Protein AF-A0A1C6RJT3-F1 (afdb_monomer)

Mean predicted aligned error: 8.61 Å

Secondary structure (DSSP, 8-state):
-HHHHHHHHHHHHHHHHHHHHHHHHHHHHTT------S--EEEEETTEEEEE-HHHHHHHHHHHHHHHHTT--HHHHHHHHHHHHHHHSS---S--STT-BTTTTB-GGGTS--HHHHHSHHHHHHHHHHHHTTSTTTTTS-HHHHHHHHH--S-TTTTGGGHHHHHHHHHHHTTSSTT-EEE---S--S--HHHHHHHHHHHHHHHT-PEE--TTSPPPTTS-EEES-BTTBTTEEEEE---EEE-TTS-EEE-HHHHHHHHHHHHHHHHTHHHHTEEEEEETTEEEETTT-SEEEPPGGG--SSEEEEEEPPP-

Structure (mmCIF, N/CA/C/O backbone):
data_AF-A0A1C6RJT3-F1
#
_entry.id   AF-A0A1C6RJT3-F1
#
loop_
_atom_site.group_PDB
_atom_site.id
_atom_site.type_symbol
_atom_site.label_atom_id
_atom_site.label_alt_id
_atom_site.label_comp_id
_atom_site.label_asym_id
_atom_site.label_entity_id
_atom_site.label_seq_id
_atom_site.pdbx_PDB_ins_code
_atom_site.Cartn_x
_atom_site.Cartn_y
_atom_site.Cartn_z
_atom_site.occupancy
_atom_site.B_iso_or_equiv
_atom_site.auth_seq_id
_atom_site.auth_comp_id
_atom_site.auth_asym_id
_atom_site.auth_atom_id
_atom_site.pdbx_PDB_model_num
ATOM 1 N N . MET A 1 1 ? -67.792 16.837 -6.645 1.00 51.38 1 MET A N 1
ATOM 2 C CA . MET A 1 1 ? -67.172 15.509 -6.402 1.00 51.38 1 MET A CA 1
ATOM 3 C C . MET A 1 1 ? -66.353 14.979 -7.589 1.00 51.38 1 MET A C 1
ATOM 5 O O . MET A 1 1 ? -65.343 14.339 -7.338 1.00 51.38 1 MET A O 1
ATOM 9 N N . ARG A 1 2 ? -66.691 15.282 -8.857 1.00 51.50 2 ARG A N 1
ATOM 10 C CA . ARG A 1 2 ? -65.963 14.770 -10.044 1.00 51.50 2 ARG A CA 1
ATOM 11 C C . ARG A 1 2 ? -64.538 15.323 -10.250 1.00 51.50 2 ARG A C 1
ATOM 13 O O . ARG A 1 2 ? -63.670 14.586 -10.691 1.00 51.50 2 ARG A O 1
ATOM 20 N N . THR A 1 3 ? -64.252 16.567 -9.863 1.00 50.38 3 THR A N 1
ATOM 21 C CA . THR A 1 3 ? -62.929 17.206 -10.054 1.00 50.38 3 THR A CA 1
ATOM 22 C C . THR A 1 3 ? -61.837 16.666 -9.124 1.00 50.38 3 THR A C 1
ATOM 24 O O . THR A 1 3 ? -60.685 16.568 -9.527 1.00 50.38 3 THR A O 1
ATOM 27 N N . ARG A 1 4 ? -62.183 16.251 -7.896 1.00 46.16 4 ARG A N 1
ATOM 28 C CA . ARG A 1 4 ? -61.215 15.674 -6.940 1.00 46.16 4 ARG A CA 1
ATOM 29 C C . ARG A 1 4 ? -60.765 14.262 -7.334 1.00 46.16 4 ARG A C 1
ATOM 31 O O . ARG A 1 4 ? -59.617 13.913 -7.093 1.00 46.16 4 ARG A O 1
ATOM 38 N N . ALA A 1 5 ? -61.639 13.486 -7.978 1.00 52.06 5 ALA A N 1
ATOM 39 C CA . ALA A 1 5 ? -61.323 12.135 -8.446 1.00 52.06 5 ALA A CA 1
ATOM 40 C C . ALA A 1 5 ? -60.343 12.138 -9.635 1.00 52.06 5 ALA A C 1
ATOM 42 O O . ALA A 1 5 ? -59.434 11.316 -9.679 1.00 52.06 5 ALA A O 1
ATOM 43 N N . VAL A 1 6 ? -60.476 13.102 -10.555 1.00 55.78 6 VAL A N 1
ATOM 44 C CA . VAL A 1 6 ? -59.567 13.250 -11.708 1.00 55.78 6 VAL A CA 1
ATOM 45 C C . VAL A 1 6 ? -58.172 13.704 -11.264 1.00 55.78 6 VAL A C 1
ATOM 47 O O . VAL A 1 6 ? -57.173 13.162 -11.727 1.00 55.78 6 VAL A O 1
ATOM 50 N N . VAL A 1 7 ? -58.092 14.639 -10.309 1.00 57.66 7 VAL A N 1
ATOM 51 C CA . VAL A 1 7 ? -56.809 15.097 -9.746 1.00 57.66 7 VAL A CA 1
ATOM 52 C C . VAL A 1 7 ? -56.123 13.981 -8.950 1.00 57.66 7 VAL A C 1
ATOM 54 O O . VAL A 1 7 ? -54.928 13.762 -9.121 1.00 57.66 7 VAL A O 1
ATOM 57 N N . ALA A 1 8 ? -56.870 13.223 -8.141 1.00 58.84 8 ALA A N 1
ATOM 58 C CA . ALA A 1 8 ? -56.320 12.086 -7.402 1.00 58.84 8 ALA A CA 1
ATOM 59 C C . ALA A 1 8 ? -55.798 10.979 -8.338 1.00 58.84 8 ALA A C 1
ATOM 61 O O . ALA A 1 8 ? -54.706 10.461 -8.118 1.00 58.84 8 ALA A O 1
ATOM 62 N N . GLY A 1 9 ? -56.528 10.667 -9.417 1.00 63.28 9 GLY A N 1
ATOM 63 C CA . GLY A 1 9 ? -56.094 9.692 -10.422 1.00 63.28 9 GLY A CA 1
ATOM 64 C C . GLY A 1 9 ? -54.815 10.110 -11.156 1.00 63.28 9 GLY A C 1
ATOM 65 O O . GLY A 1 9 ? -53.919 9.288 -11.341 1.00 63.28 9 GLY A O 1
ATOM 66 N N . GLY A 1 10 ? -54.687 11.396 -11.506 1.00 66.88 10 GLY A N 1
ATOM 67 C CA . GLY A 1 10 ? -53.479 11.938 -12.135 1.00 66.88 10 GLY A CA 1
ATOM 68 C C . GLY A 1 10 ? -52.248 11.891 -11.222 1.00 66.88 10 GLY A C 1
ATOM 69 O O . GLY A 1 10 ? -51.171 11.498 -11.664 1.00 66.88 10 GLY A O 1
ATOM 70 N N . VAL A 1 11 ? -52.409 12.215 -9.935 1.00 71.81 11 VAL A N 1
ATOM 71 C CA . VAL A 1 11 ? -51.312 12.171 -8.949 1.00 71.81 11 VAL A CA 1
ATOM 72 C C . VAL A 1 11 ? -50.819 10.740 -8.719 1.00 71.81 11 VAL A C 1
ATOM 74 O O . VAL A 1 11 ? -49.612 10.511 -8.667 1.00 71.81 11 VAL A O 1
ATOM 77 N N . VAL A 1 12 ? -51.728 9.763 -8.639 1.00 76.88 12 VAL A N 1
ATOM 78 C CA . VAL A 1 12 ? -51.356 8.347 -8.481 1.00 76.88 12 VAL A CA 1
ATOM 79 C C . VAL A 1 12 ? -50.585 7.839 -9.703 1.00 76.88 12 VAL A C 1
ATOM 81 O O . VAL A 1 12 ? -49.561 7.181 -9.541 1.00 76.88 12 VAL A O 1
ATOM 84 N N . LEU A 1 13 ? -51.010 8.196 -10.918 1.00 80.00 13 LEU A N 1
ATOM 85 C CA . LEU A 1 13 ? -50.308 7.823 -12.152 1.00 80.00 13 LEU A CA 1
ATOM 86 C C . LEU A 1 13 ? -48.889 8.400 -12.222 1.00 80.00 13 LEU A C 1
ATOM 88 O O . LEU A 1 13 ? -47.956 7.683 -12.581 1.00 80.00 13 LEU A O 1
ATOM 92 N N . VAL A 1 14 ? -48.706 9.663 -11.826 1.00 81.00 14 VAL A N 1
ATOM 93 C CA . VAL A 1 14 ? -47.378 10.294 -11.774 1.00 81.00 14 VAL A CA 1
ATOM 94 C C . VAL A 1 14 ? -46.492 9.622 -10.726 1.00 81.00 14 VAL A C 1
ATOM 96 O O . VAL A 1 14 ? -45.336 9.328 -11.014 1.00 81.00 14 VAL A O 1
ATOM 99 N N . LEU A 1 15 ? -47.020 9.317 -9.538 1.00 79.25 15 LEU A N 1
ATOM 100 C CA . LEU A 1 15 ? -46.252 8.635 -8.492 1.00 79.25 15 LEU A CA 1
ATOM 101 C C . LEU A 1 15 ? -45.819 7.229 -8.921 1.00 79.25 15 LEU A C 1
ATOM 103 O O . LEU A 1 15 ? -44.664 6.866 -8.717 1.00 79.25 15 LEU A O 1
ATOM 107 N N . VAL A 1 16 ? -46.700 6.462 -9.566 1.00 84.00 16 VAL A N 1
ATOM 108 C CA . VAL A 1 16 ? -46.362 5.132 -10.098 1.00 84.00 16 VAL A CA 1
ATOM 109 C C . VAL A 1 16 ? -45.312 5.234 -11.204 1.00 84.00 16 VAL A C 1
ATOM 111 O O . VAL A 1 16 ? -44.365 4.449 -11.210 1.00 84.00 16 VAL A O 1
ATOM 114 N N . ALA A 1 17 ? -45.418 6.222 -12.096 1.00 83.06 17 ALA A N 1
ATOM 115 C CA . ALA A 1 17 ? -44.418 6.455 -13.135 1.00 83.06 17 ALA A CA 1
ATOM 116 C C . ALA A 1 17 ? -43.053 6.841 -12.542 1.00 83.06 17 ALA A C 1
ATOM 118 O O . ALA A 1 17 ? -42.035 6.288 -12.946 1.00 83.06 17 ALA A O 1
ATOM 119 N N . VAL A 1 18 ? -43.017 7.727 -11.542 1.00 85.06 18 VAL A N 1
ATOM 120 C CA . VAL A 1 18 ? -41.777 8.131 -10.859 1.00 85.06 18 VAL A CA 1
ATOM 121 C C . VAL A 1 18 ? -41.153 6.953 -10.116 1.00 85.06 18 VAL A C 1
ATOM 123 O O . VAL A 1 18 ? -39.953 6.727 -10.242 1.00 85.06 18 VAL A O 1
ATOM 126 N N . VAL A 1 19 ? -41.944 6.159 -9.390 1.00 86.75 19 VAL A N 1
ATOM 127 C CA . VAL A 1 19 ? -41.452 4.951 -8.712 1.00 86.75 19 VAL A CA 1
ATOM 128 C C . VAL A 1 19 ? -40.937 3.934 -9.731 1.00 86.75 19 VAL A C 1
ATOM 130 O O . VAL A 1 19 ? -39.856 3.389 -9.537 1.00 86.75 19 VAL A O 1
ATOM 133 N N . GLY A 1 20 ? -41.642 3.732 -10.847 1.00 80.31 20 GLY A N 1
ATOM 134 C CA . GLY A 1 20 ? -41.197 2.873 -11.945 1.00 80.31 20 GLY A CA 1
ATOM 135 C C . GLY A 1 20 ? -39.886 3.343 -12.579 1.00 80.31 20 GLY A C 1
ATOM 136 O O . GLY A 1 20 ? -39.001 2.527 -12.816 1.00 80.31 20 GLY A O 1
ATOM 137 N N . ILE A 1 21 ? -39.712 4.653 -12.779 1.00 82.69 21 ILE A N 1
ATOM 138 C CA . ILE A 1 21 ? -38.466 5.248 -13.284 1.00 82.69 21 ILE A CA 1
ATOM 139 C C . ILE A 1 21 ? -37.338 5.094 -12.261 1.00 82.69 21 ILE A C 1
ATOM 141 O O . ILE A 1 21 ? -36.237 4.715 -12.635 1.00 82.69 21 ILE A O 1
ATOM 145 N N . VAL A 1 22 ? -37.586 5.337 -10.971 1.00 75.50 22 VAL A N 1
ATOM 146 C CA . VAL A 1 22 ? -36.568 5.205 -9.914 1.00 75.50 22 VAL A CA 1
ATOM 147 C C . VAL A 1 22 ? -36.143 3.748 -9.731 1.00 75.50 22 VAL A C 1
ATOM 149 O O . VAL A 1 22 ? -34.950 3.470 -9.628 1.00 75.50 22 VAL A O 1
ATOM 152 N N . LEU A 1 23 ? -37.092 2.810 -9.715 1.00 80.06 23 LEU A N 1
ATOM 153 C CA . LEU A 1 23 ? -36.799 1.377 -9.643 1.00 80.06 23 LEU A CA 1
ATOM 154 C C . LEU A 1 23 ? -36.105 0.892 -10.918 1.00 80.06 23 LEU A C 1
ATOM 156 O O . LEU A 1 23 ? -35.127 0.159 -10.825 1.00 80.06 23 LEU A O 1
ATOM 160 N N . GLY A 1 24 ? -36.539 1.371 -12.086 1.00 73.44 24 GLY A N 1
ATOM 161 C CA . GLY A 1 24 ? -35.886 1.116 -13.366 1.00 73.44 24 GLY A CA 1
ATOM 162 C C . GLY A 1 24 ? -34.447 1.628 -13.391 1.00 73.44 24 GLY A C 1
ATOM 163 O O . GLY A 1 24 ? -33.549 0.869 -13.724 1.00 73.44 24 GLY A O 1
ATOM 164 N N . LEU A 1 25 ? -34.196 2.868 -12.962 1.00 69.75 25 LEU A N 1
ATOM 165 C CA . LEU A 1 25 ? -32.856 3.458 -12.882 1.00 69.75 25 LEU A CA 1
ATOM 166 C C . LEU A 1 25 ? -31.960 2.747 -11.863 1.00 69.75 25 LEU A C 1
ATOM 168 O O . LEU A 1 25 ? -30.774 2.597 -12.127 1.00 69.75 25 LEU A O 1
ATOM 172 N N . ARG A 1 26 ? -32.499 2.272 -10.732 1.00 68.88 26 ARG A N 1
ATOM 173 C CA . ARG A 1 26 ? -31.736 1.464 -9.762 1.00 68.88 26 ARG A CA 1
ATOM 174 C C . ARG A 1 26 ? -31.395 0.086 -10.324 1.00 68.88 26 ARG A C 1
ATOM 176 O O . ARG A 1 26 ? -30.239 -0.306 -10.316 1.00 68.88 26 ARG A O 1
ATOM 183 N N . GLN A 1 27 ? -32.371 -0.605 -10.906 1.00 69.12 27 GLN A N 1
ATOM 184 C CA . GLN A 1 27 ? -32.184 -1.951 -11.449 1.00 69.12 27 GLN A CA 1
ATOM 185 C C . GLN A 1 27 ? -31.331 -1.968 -12.725 1.00 69.12 27 GLN A C 1
ATOM 187 O O . GLN A 1 27 ? -30.638 -2.947 -12.999 1.00 69.12 27 GLN A O 1
ATOM 192 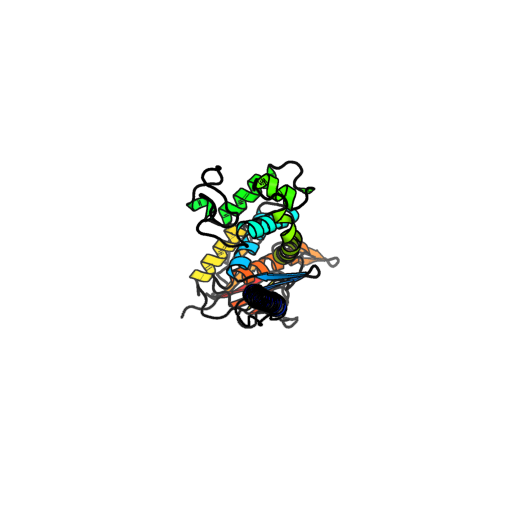N N . VAL A 1 28 ? -31.364 -0.883 -13.501 1.00 63.50 28 VAL A N 1
ATOM 193 C CA . VAL A 1 28 ? -30.493 -0.655 -14.657 1.00 63.50 28 VAL A CA 1
ATOM 194 C C . VAL A 1 28 ? -29.123 -0.139 -14.215 1.00 63.50 28 VAL A C 1
ATOM 196 O O . VAL A 1 28 ? -28.137 -0.576 -14.787 1.00 63.50 28 VAL A O 1
ATOM 199 N N . GLY A 1 29 ? -29.020 0.693 -13.174 1.00 53.84 29 GLY A N 1
ATOM 200 C CA . GLY A 1 29 ? -27.747 1.120 -12.580 1.00 53.84 29 GLY A CA 1
ATOM 201 C C . GLY A 1 29 ? -26.944 -0.041 -11.984 1.00 53.84 29 GLY A C 1
ATOM 202 O O . GLY A 1 29 ? -25.740 -0.121 -12.203 1.00 53.84 29 GLY A O 1
ATOM 203 N N . ASP A 1 30 ? -27.621 -0.999 -11.345 1.00 55.78 30 ASP A N 1
ATOM 204 C CA . ASP A 1 30 ? -26.996 -2.216 -10.807 1.00 55.78 30 ASP A CA 1
ATOM 205 C C . ASP A 1 30 ? -26.563 -3.205 -11.911 1.00 55.78 30 ASP A C 1
ATOM 207 O O . ASP A 1 30 ? -25.677 -4.037 -11.700 1.00 55.78 30 ASP A O 1
ATOM 211 N N . ARG A 1 31 ? -27.175 -3.124 -13.106 1.00 52.41 31 ARG A N 1
ATOM 212 C CA . ARG A 1 31 ? -26.891 -4.001 -14.262 1.00 52.41 31 ARG A CA 1
ATOM 213 C C . ARG A 1 31 ? -25.974 -3.370 -15.314 1.00 52.41 31 ARG A C 1
ATOM 215 O O . ARG A 1 31 ? -25.279 -4.099 -16.017 1.00 52.41 31 ARG A O 1
ATOM 222 N N . LEU A 1 32 ? -25.925 -2.043 -15.413 1.00 43.66 32 LEU A N 1
ATOM 223 C CA . LEU A 1 32 ? -24.962 -1.294 -16.219 1.00 43.66 32 LEU A CA 1
ATOM 224 C C . LEU A 1 32 ? -23.666 -1.136 -15.428 1.00 43.66 32 LEU A C 1
ATOM 226 O O . LEU A 1 32 ? -23.281 -0.046 -15.009 1.00 43.66 32 LEU A O 1
ATOM 230 N N . ARG A 1 33 ? -22.924 -2.236 -15.301 1.00 45.22 33 ARG A N 1
ATOM 231 C CA . ARG A 1 33 ? -21.473 -2.134 -15.152 1.00 45.22 33 ARG A CA 1
ATOM 232 C C . ARG A 1 33 ? -20.930 -1.706 -16.510 1.00 45.22 33 ARG A C 1
ATOM 234 O O . ARG A 1 33 ? -20.534 -2.547 -17.313 1.00 45.22 33 ARG A O 1
ATOM 241 N N . LEU A 1 34 ? -20.980 -0.404 -16.803 1.00 44.00 34 LEU A N 1
ATOM 242 C CA . LEU A 1 34 ? -20.170 0.148 -17.885 1.00 44.00 34 LEU A CA 1
ATOM 243 C C . LEU A 1 34 ? -18.745 -0.346 -17.620 1.00 44.00 34 LEU A C 1
ATOM 245 O O . LEU A 1 34 ? -18.256 -0.127 -16.506 1.00 44.00 34 LEU A O 1
ATOM 249 N N . PRO A 1 35 ? -18.088 -1.050 -18.558 1.00 41.75 35 PRO A N 1
ATOM 250 C CA . PRO A 1 35 ? -16.687 -1.349 -18.376 1.00 41.75 35 PRO A CA 1
ATOM 251 C C . PRO A 1 35 ? -16.012 0.010 -18.253 1.00 41.75 35 PRO A C 1
ATOM 253 O O . PRO A 1 35 ? -15.977 0.790 -19.205 1.00 41.75 35 PRO A O 1
ATOM 256 N N . LEU A 1 36 ? -15.522 0.330 -17.058 1.00 47.66 36 LEU A N 1
ATOM 257 C CA . LEU A 1 36 ? -14.514 1.358 -16.913 1.00 47.66 36 LEU A CA 1
ATOM 258 C C . LEU A 1 36 ? -13.297 0.795 -17.645 1.00 47.66 36 LEU A C 1
ATOM 260 O O . LEU A 1 36 ? -12.409 0.195 -17.051 1.00 47.66 36 LEU A O 1
ATOM 264 N N . THR A 1 37 ? -13.264 0.952 -18.967 1.00 47.91 37 THR A N 1
ATOM 265 C CA . THR A 1 37 ? -12.067 0.841 -19.801 1.00 47.91 37 THR A CA 1
ATOM 266 C C . THR A 1 37 ? -11.142 2.006 -19.444 1.00 47.91 37 THR A C 1
ATOM 268 O O . THR A 1 37 ? -10.842 2.869 -20.264 1.00 47.91 37 THR A O 1
ATOM 271 N N . GLY A 1 38 ? -10.770 2.103 -18.168 1.00 48.66 38 GLY A N 1
ATOM 272 C CA . GLY A 1 38 ? -10.204 3.295 -17.573 1.00 48.66 38 GLY A CA 1
ATOM 273 C C . GLY A 1 38 ? -9.642 3.014 -16.189 1.00 48.66 38 GLY A C 1
ATOM 274 O O . GLY A 1 38 ? -10.380 2.961 -15.216 1.00 48.66 38 GLY A O 1
ATOM 275 N N . ARG A 1 39 ? -8.311 2.925 -16.119 1.00 71.25 39 ARG A N 1
ATOM 276 C CA . ARG A 1 39 ? -7.506 3.308 -14.948 1.00 71.25 39 ARG A CA 1
ATOM 277 C C . ARG A 1 39 ? -7.993 2.732 -13.611 1.00 71.25 39 ARG A C 1
ATOM 279 O O . ARG A 1 39 ? -8.311 3.487 -12.694 1.00 71.25 39 ARG A O 1
ATOM 286 N N . ALA A 1 40 ? -8.014 1.409 -13.502 1.00 84.56 40 ALA A N 1
ATOM 287 C CA . ALA A 1 40 ? -8.380 0.701 -12.281 1.00 84.56 40 ALA A CA 1
ATOM 288 C C . ALA A 1 40 ? -7.269 -0.263 -11.853 1.00 84.56 40 ALA A C 1
ATOM 290 O O . ALA A 1 40 ? -6.544 -0.817 -12.686 1.00 84.56 40 ALA A O 1
ATOM 291 N N . CYS A 1 41 ? -7.157 -0.435 -10.543 1.00 94.94 41 CYS A N 1
ATOM 292 C CA . CYS A 1 41 ? -6.419 -1.499 -9.900 1.00 94.94 41 CYS A CA 1
ATOM 293 C C . CYS A 1 41 ? -7.407 -2.547 -9.396 1.00 94.94 41 CYS A C 1
ATOM 295 O O . CYS A 1 41 ? -8.338 -2.215 -8.665 1.00 94.94 41 CYS A O 1
ATOM 297 N N . THR A 1 42 ? -7.194 -3.802 -9.762 1.00 96.31 42 THR A N 1
ATOM 298 C CA . THR A 1 42 ? -8.011 -4.929 -9.331 1.00 96.31 42 THR A CA 1
ATOM 299 C C . THR A 1 42 ? -7.149 -5.901 -8.542 1.00 96.31 42 THR A C 1
ATOM 301 O O . THR A 1 42 ? -6.048 -6.267 -8.960 1.00 96.31 42 THR A O 1
ATOM 304 N N . VAL A 1 43 ? -7.664 -6.296 -7.383 1.00 97.81 43 VAL A N 1
ATOM 305 C CA . VAL A 1 43 ? -7.127 -7.367 -6.553 1.00 97.81 43 VAL A CA 1
ATOM 306 C C . VAL A 1 43 ? -8.019 -8.574 -6.712 1.00 97.81 43 VAL A C 1
ATOM 308 O O . VAL A 1 43 ? -9.222 -8.468 -6.483 1.00 97.81 43 VAL A O 1
ATOM 311 N N . GLN A 1 44 ? -7.427 -9.696 -7.097 1.00 96.44 44 GLN A N 1
ATOM 312 C CA . GLN A 1 44 ? -8.114 -10.971 -7.221 1.00 96.44 44 GLN A CA 1
ATOM 313 C C . GLN A 1 44 ? -7.409 -12.014 -6.357 1.00 96.44 44 GLN A C 1
ATOM 315 O O . GLN A 1 44 ? -6.238 -12.310 -6.582 1.00 96.44 44 GLN A O 1
ATOM 320 N N . THR A 1 45 ? -8.133 -12.586 -5.402 1.00 96.12 45 THR A N 1
ATOM 321 C CA . THR A 1 45 ? -7.708 -13.759 -4.629 1.00 96.12 45 THR A CA 1
ATOM 322 C C . THR A 1 45 ? -8.772 -14.851 -4.743 1.00 96.12 45 THR A C 1
ATOM 324 O O . THR A 1 45 ? -9.807 -14.649 -5.390 1.00 96.12 45 THR A O 1
ATOM 327 N N . ASP A 1 46 ? -8.532 -16.004 -4.120 1.00 92.00 46 ASP A N 1
ATOM 328 C CA . ASP A 1 46 ? -9.537 -17.069 -4.017 1.00 92.00 46 ASP A CA 1
ATOM 329 C C . ASP A 1 46 ? -10.750 -16.633 -3.171 1.00 92.00 46 ASP A C 1
ATOM 331 O O . ASP A 1 46 ? -11.869 -17.083 -3.409 1.00 92.00 46 ASP A O 1
ATOM 335 N N . ASP A 1 47 ? -10.540 -15.695 -2.241 1.00 90.12 47 ASP A N 1
ATOM 336 C CA . ASP A 1 47 ? -11.566 -15.173 -1.330 1.00 90.12 47 ASP A CA 1
ATOM 337 C C . ASP A 1 47 ? -12.444 -14.077 -1.959 1.00 90.12 47 ASP A C 1
ATOM 339 O O . ASP A 1 47 ? -13.487 -13.725 -1.408 1.00 90.12 47 ASP A O 1
ATOM 343 N N . GLY A 1 48 ? -12.048 -13.507 -3.104 1.00 95.75 48 GLY A N 1
ATOM 344 C CA . GLY A 1 48 ? -12.859 -12.502 -3.786 1.00 95.75 48 GLY A CA 1
ATOM 345 C C . GLY A 1 48 ? -12.098 -11.523 -4.671 1.00 95.75 48 GLY A C 1
ATOM 346 O O . GLY A 1 48 ? -10.931 -11.705 -5.022 1.00 95.75 48 GLY A O 1
ATOM 347 N N . GLN A 1 49 ? -12.809 -10.462 -5.058 1.00 96.56 49 GLN A N 1
ATOM 348 C CA . GLN A 1 49 ? -12.304 -9.413 -5.936 1.00 96.56 49 GLN A CA 1
ATOM 349 C C . GLN A 1 49 ? -12.580 -8.028 -5.355 1.00 96.56 49 GLN A C 1
ATOM 351 O O . GLN A 1 49 ? -13.708 -7.723 -4.974 1.00 96.56 49 GLN A O 1
ATOM 356 N N . VAL A 1 50 ? -11.572 -7.158 -5.381 1.00 97.50 50 VAL A N 1
ATOM 357 C CA . VAL A 1 50 ? -11.693 -5.748 -4.994 1.00 97.50 50 VAL A CA 1
ATOM 358 C C . VAL A 1 50 ? -11.175 -4.872 -6.126 1.00 97.50 50 VAL A C 1
ATOM 360 O O . VAL A 1 50 ? -10.102 -5.122 -6.666 1.00 97.50 50 VAL A O 1
ATOM 363 N N . SER A 1 51 ? -11.923 -3.831 -6.491 1.00 96.38 51 SER A N 1
ATOM 364 C CA . SER A 1 51 ? -11.494 -2.845 -7.490 1.00 96.38 51 SER A CA 1
ATOM 365 C C . SER A 1 51 ? -11.364 -1.461 -6.864 1.00 96.38 51 SER A C 1
ATOM 367 O O . SER A 1 51 ? -12.293 -0.966 -6.232 1.00 96.38 51 SER A O 1
ATOM 369 N N . LEU A 1 52 ? -10.207 -0.840 -7.066 1.00 96.31 52 LEU A N 1
ATOM 370 C CA . LEU A 1 52 ? -9.812 0.462 -6.540 1.00 96.31 52 LEU A CA 1
ATOM 371 C C . LEU A 1 52 ? -9.244 1.329 -7.661 1.00 96.31 52 LEU A C 1
ATOM 373 O O . LEU A 1 52 ? -8.745 0.823 -8.664 1.00 96.31 52 LEU A O 1
ATOM 377 N N . ASN A 1 53 ? -9.253 2.648 -7.494 1.00 94.12 53 ASN A N 1
ATOM 378 C CA . ASN A 1 53 ? -8.393 3.487 -8.327 1.00 94.12 53 ASN A CA 1
ATOM 379 C C . ASN A 1 53 ? -6.923 3.405 -7.853 1.00 94.12 53 ASN A C 1
ATOM 381 O O . ASN A 1 53 ? -6.620 2.859 -6.791 1.00 94.12 53 ASN A O 1
ATOM 385 N N . ALA A 1 54 ? -5.998 3.959 -8.641 1.00 93.38 54 ALA A N 1
ATOM 386 C CA . ALA A 1 54 ? -4.566 3.877 -8.342 1.00 93.38 54 ALA A CA 1
ATOM 387 C C . ALA A 1 54 ? -4.161 4.557 -7.017 1.00 93.38 54 ALA A C 1
ATOM 389 O O . ALA A 1 54 ? -3.249 4.085 -6.346 1.00 93.38 54 ALA A O 1
ATOM 390 N N . GLU A 1 55 ? -4.831 5.643 -6.621 1.00 93.75 55 GLU A N 1
ATOM 391 C CA . GLU A 1 55 ? -4.537 6.347 -5.364 1.00 93.75 55 GLU A CA 1
ATOM 392 C C . GLU A 1 55 ? -4.987 5.523 -4.150 1.00 93.75 55 GLU A C 1
ATOM 394 O O . GLU A 1 55 ? -4.209 5.303 -3.222 1.00 93.75 55 GLU A O 1
ATOM 399 N N . GLN A 1 56 ? -6.211 4.990 -4.196 1.00 97.88 56 GLN A N 1
ATOM 400 C CA . GLN A 1 56 ? -6.749 4.104 -3.162 1.00 97.88 56 GLN A CA 1
ATOM 401 C C . GLN A 1 56 ? -5.898 2.838 -3.010 1.00 97.88 56 GLN A C 1
ATOM 403 O O . GLN A 1 56 ? -5.616 2.419 -1.888 1.00 97.88 56 GLN A O 1
ATOM 408 N N . MET A 1 57 ? -5.450 2.250 -4.127 1.00 98.25 57 MET A N 1
ATOM 409 C CA . MET A 1 57 ? -4.569 1.081 -4.114 1.00 98.25 57 MET A CA 1
ATOM 410 C C . MET A 1 57 ? -3.215 1.391 -3.461 1.00 98.25 57 MET A C 1
ATOM 412 O O . MET A 1 57 ? -2.761 0.637 -2.602 1.00 98.25 57 MET A O 1
ATOM 416 N N . ALA A 1 58 ? -2.597 2.530 -3.795 1.00 97.75 58 ALA A N 1
ATOM 417 C CA . ALA A 1 58 ? -1.361 2.969 -3.148 1.00 97.75 58 ALA A CA 1
ATOM 418 C C . ALA A 1 58 ? -1.546 3.136 -1.628 1.00 97.75 58 ALA A C 1
ATOM 420 O O . ALA A 1 58 ? -0.725 2.658 -0.847 1.00 97.75 58 ALA A O 1
ATOM 421 N N . HIS A 1 59 ? -2.650 3.748 -1.185 1.00 98.69 59 HIS A N 1
ATOM 422 C CA . HIS A 1 59 ? -2.947 3.912 0.242 1.00 98.69 59 HIS A CA 1
ATOM 423 C C . HIS A 1 59 ? -3.182 2.578 0.963 1.00 98.69 59 HIS A C 1
ATOM 425 O O . HIS A 1 59 ? -2.651 2.385 2.059 1.00 98.69 59 HIS A O 1
ATOM 431 N N . ALA A 1 60 ? -3.909 1.641 0.349 1.00 98.81 60 ALA A N 1
ATOM 432 C CA . ALA A 1 60 ? -4.081 0.292 0.888 1.00 98.81 60 ALA A CA 1
ATOM 433 C C . ALA A 1 60 ? -2.732 -0.434 1.037 1.00 98.81 60 ALA A C 1
ATOM 435 O O . ALA A 1 60 ? -2.435 -0.984 2.101 1.00 98.81 60 ALA A O 1
ATOM 436 N N . ALA A 1 61 ? -1.875 -0.365 0.012 1.00 98.81 61 ALA A N 1
ATOM 437 C CA . ALA A 1 61 ? -0.536 -0.948 0.041 1.00 98.81 61 ALA A CA 1
ATOM 438 C C . ALA A 1 61 ? 0.349 -0.331 1.137 1.00 98.81 61 ALA A C 1
ATOM 440 O O . ALA A 1 61 ? 1.050 -1.061 1.838 1.00 98.81 61 ALA A O 1
ATOM 441 N N . THR A 1 62 ? 0.284 0.989 1.348 1.00 98.81 62 THR A N 1
ATOM 442 C CA . THR A 1 62 ? 0.973 1.666 2.460 1.00 98.81 62 THR A CA 1
ATOM 443 C C . THR A 1 62 ? 0.464 1.192 3.829 1.00 98.81 62 THR A C 1
ATOM 445 O O . THR A 1 62 ? 1.280 0.945 4.720 1.00 98.81 62 THR A O 1
ATOM 448 N N . ILE A 1 63 ? -0.854 1.016 4.017 1.00 98.94 63 ILE A N 1
ATOM 449 C CA . ILE A 1 63 ? -1.426 0.493 5.276 1.00 98.94 63 ILE A CA 1
ATOM 450 C C . ILE A 1 63 ? -0.884 -0.908 5.588 1.00 98.94 63 ILE A C 1
ATOM 452 O O . ILE A 1 63 ? -0.458 -1.164 6.722 1.00 98.94 63 ILE A O 1
ATOM 456 N N . ALA A 1 64 ? -0.892 -1.800 4.593 1.00 98.88 64 ALA A N 1
ATOM 457 C CA . ALA A 1 64 ? -0.420 -3.175 4.736 1.00 98.88 64 ALA A CA 1
ATOM 458 C C . ALA A 1 64 ? 1.085 -3.237 5.031 1.00 98.88 64 ALA A C 1
ATOM 460 O O . ALA A 1 64 ? 1.502 -3.883 5.997 1.00 98.88 64 ALA A O 1
ATOM 461 N N . ALA A 1 65 ? 1.884 -2.485 4.272 1.00 98.56 65 ALA A N 1
ATOM 462 C CA . ALA A 1 65 ? 3.330 -2.409 4.440 1.00 98.56 65 ALA A CA 1
ATOM 463 C C . ALA A 1 65 ? 3.734 -1.926 5.840 1.00 98.56 65 ALA A C 1
ATOM 465 O O . ALA A 1 65 ? 4.507 -2.587 6.536 1.00 98.56 65 ALA A O 1
ATOM 466 N N . ILE A 1 66 ? 3.140 -0.821 6.309 1.00 98.75 66 ILE A N 1
ATOM 467 C CA . ILE A 1 66 ? 3.414 -0.286 7.649 1.00 98.75 66 ILE A CA 1
ATOM 468 C C . ILE A 1 66 ? 2.953 -1.260 8.738 1.00 98.75 66 ILE A C 1
ATOM 470 O O . ILE A 1 66 ? 3.620 -1.372 9.769 1.00 98.75 66 ILE A O 1
ATOM 474 N N . GLY A 1 67 ? 1.835 -1.966 8.534 1.00 98.44 67 GLY A N 1
ATOM 475 C CA . GLY A 1 67 ? 1.374 -3.012 9.448 1.00 98.44 67 GLY A CA 1
ATOM 476 C C . GLY A 1 67 ? 2.429 -4.103 9.617 1.00 98.44 67 GLY A C 1
ATOM 477 O O . GLY A 1 67 ? 2.897 -4.341 10.735 1.00 98.44 67 GLY A O 1
ATOM 478 N N . SER A 1 68 ? 2.889 -4.668 8.498 1.00 96.50 68 SER A N 1
ATOM 479 C CA . SER A 1 68 ? 3.947 -5.682 8.469 1.00 96.50 68 SER A CA 1
ATOM 480 C C . SER A 1 68 ? 5.241 -5.175 9.112 1.00 96.50 68 SER A C 1
ATOM 482 O O . SER A 1 68 ? 5.784 -5.816 10.010 1.00 96.50 68 SER A O 1
ATOM 484 N N . ARG A 1 69 ? 5.706 -3.975 8.737 1.00 95.25 69 ARG A N 1
ATOM 485 C CA . ARG A 1 69 ? 6.918 -3.349 9.297 1.00 95.25 69 ARG A CA 1
ATOM 486 C C . ARG A 1 69 ? 6.855 -3.196 10.820 1.00 95.25 69 ARG A C 1
ATOM 488 O O . ARG A 1 69 ? 7.880 -3.216 11.497 1.00 95.25 69 ARG A O 1
ATOM 495 N N . ARG A 1 70 ? 5.659 -3.000 11.381 1.00 95.88 70 ARG A N 1
ATOM 496 C CA . ARG A 1 70 ? 5.441 -2.821 12.827 1.00 95.88 70 ARG A CA 1
ATOM 497 C C . ARG A 1 70 ? 5.198 -4.130 13.582 1.00 95.88 70 ARG A C 1
ATOM 499 O O . ARG A 1 70 ? 4.852 -4.063 14.772 1.00 95.88 70 ARG A O 1
ATOM 506 N N . GLY A 1 71 ? 5.357 -5.273 12.911 1.00 95.56 71 GLY A N 1
ATOM 507 C CA . GLY A 1 71 ? 5.066 -6.595 13.460 1.00 95.56 71 GLY A CA 1
ATOM 508 C C . GLY A 1 71 ? 3.600 -6.738 13.859 1.00 95.56 71 GLY A C 1
ATOM 509 O O . GLY A 1 71 ? 3.299 -7.376 14.864 1.00 95.56 71 GLY A O 1
ATOM 510 N N . MET A 1 72 ? 2.692 -6.051 13.158 1.00 97.81 72 MET A N 1
ATOM 511 C CA . MET A 1 72 ? 1.262 -6.266 13.349 1.00 97.81 72 MET A CA 1
ATOM 512 C C . MET A 1 72 ? 0.882 -7.610 12.722 1.00 97.81 72 MET A C 1
ATOM 514 O O . MET A 1 72 ? 1.328 -7.879 11.606 1.00 97.81 72 MET A O 1
ATOM 518 N N . PRO A 1 73 ? 0.042 -8.432 13.375 1.00 97.88 73 PRO A N 1
ATOM 519 C CA . PRO A 1 73 ? -0.499 -9.611 12.717 1.00 97.88 73 PRO A CA 1
ATOM 520 C C . PRO A 1 73 ? -1.451 -9.183 11.593 1.00 97.88 73 PRO A C 1
ATOM 522 O O . PRO A 1 73 ? -1.980 -8.069 11.597 1.00 97.88 73 PRO A O 1
ATOM 525 N N . GLU A 1 74 ? -1.712 -10.080 10.648 1.00 97.81 74 GLU A N 1
ATOM 526 C CA . GLU A 1 74 ? -2.495 -9.788 9.435 1.00 97.81 74 GLU A CA 1
ATOM 527 C C . GLU A 1 74 ? -3.887 -9.249 9.748 1.00 97.81 74 GLU A C 1
ATOM 529 O O . GLU A 1 74 ? -4.347 -8.299 9.120 1.00 97.81 74 GLU A O 1
ATOM 534 N N . ARG A 1 75 ? -4.514 -9.761 10.812 1.00 98.31 75 ARG A N 1
ATOM 535 C CA . ARG A 1 75 ? -5.797 -9.253 11.303 1.00 98.31 75 ARG A CA 1
ATOM 536 C C . ARG A 1 75 ? -5.776 -7.749 11.583 1.00 98.31 75 ARG A C 1
ATOM 538 O O . ARG A 1 75 ? -6.774 -7.075 11.356 1.00 98.31 75 ARG A O 1
ATOM 545 N N . ALA A 1 76 ? -4.661 -7.192 12.057 1.00 98.75 76 ALA A N 1
ATOM 546 C CA . ALA A 1 76 ? -4.565 -5.747 12.262 1.00 98.75 76 ALA A CA 1
ATOM 547 C C . ALA A 1 76 ? -4.612 -4.983 10.938 1.00 98.75 76 ALA A C 1
ATOM 549 O O . ALA A 1 76 ? -5.186 -3.896 10.900 1.00 98.75 76 ALA A O 1
ATOM 550 N N . VAL A 1 77 ? -4.027 -5.537 9.873 1.00 98.81 77 VAL A N 1
ATOM 551 C CA . VAL A 1 77 ? -4.092 -4.954 8.528 1.00 98.81 77 VAL A CA 1
ATOM 552 C C . VAL A 1 77 ? -5.532 -4.966 8.025 1.00 98.81 77 VAL A C 1
ATOM 554 O O . VAL A 1 77 ? -6.002 -3.930 7.563 1.00 98.81 77 VAL A O 1
ATOM 557 N N . VAL A 1 78 ? -6.265 -6.066 8.230 1.00 98.81 78 VAL A N 1
ATOM 558 C CA . VAL A 1 78 ? -7.704 -6.150 7.922 1.00 98.81 78 VAL A CA 1
ATOM 559 C C . VAL A 1 78 ? -8.485 -5.061 8.661 1.00 98.81 78 VAL A C 1
ATOM 561 O O . VAL A 1 78 ? -9.218 -4.298 8.038 1.00 98.81 78 VAL A O 1
ATOM 564 N N . VAL A 1 79 ? -8.284 -4.925 9.977 1.00 98.88 79 VAL A N 1
ATOM 565 C CA . VAL A 1 79 ? -8.955 -3.895 10.792 1.00 98.88 79 VAL A CA 1
ATOM 566 C C . VAL A 1 79 ? -8.604 -2.482 10.313 1.00 98.88 79 VAL A C 1
ATOM 568 O O . VAL A 1 79 ? -9.485 -1.627 10.217 1.00 98.88 79 VAL A O 1
ATOM 571 N N . ALA A 1 80 ? -7.338 -2.217 9.986 1.00 98.88 80 ALA A N 1
ATOM 572 C CA . ALA A 1 80 ? -6.896 -0.913 9.502 1.00 98.88 80 ALA A CA 1
ATOM 573 C C . ALA A 1 80 ? -7.470 -0.574 8.119 1.00 98.88 80 ALA A C 1
ATOM 575 O O . ALA A 1 80 ? -7.946 0.543 7.922 1.00 98.88 80 ALA A O 1
ATOM 576 N N . LEU A 1 81 ? -7.469 -1.523 7.180 1.00 98.88 81 LEU A N 1
ATOM 577 C CA . LEU A 1 81 ? -8.057 -1.343 5.853 1.00 98.88 81 LEU A CA 1
ATOM 578 C C . LEU A 1 81 ? -9.570 -1.124 5.941 1.00 98.88 81 LEU A C 1
ATOM 580 O O . LEU A 1 81 ? -10.059 -0.163 5.351 1.00 98.88 81 LEU A O 1
ATOM 584 N N . ALA A 1 82 ? -10.287 -1.917 6.743 1.00 98.88 82 ALA A N 1
ATOM 585 C CA . ALA A 1 82 ? -11.731 -1.766 6.934 1.00 98.88 82 ALA A CA 1
ATOM 586 C C . ALA A 1 82 ? -12.074 -0.415 7.573 1.00 98.88 82 ALA A C 1
ATOM 588 O O . ALA A 1 82 ? -13.031 0.252 7.176 1.00 98.88 82 ALA A O 1
ATOM 589 N N . THR A 1 83 ? -11.244 0.030 8.523 1.00 98.75 83 THR A N 1
ATOM 590 C CA . THR A 1 83 ? -11.374 1.364 9.113 1.00 98.75 83 THR A CA 1
ATOM 591 C C . THR A 1 83 ? -11.167 2.444 8.055 1.00 98.75 83 THR A C 1
ATOM 593 O O . THR A 1 83 ? -12.045 3.273 7.856 1.00 98.75 83 THR A O 1
ATOM 596 N N . ALA A 1 84 ? -10.051 2.434 7.326 1.00 98.81 84 ALA A N 1
ATOM 597 C CA . ALA A 1 84 ? -9.772 3.452 6.313 1.00 98.81 84 ALA A CA 1
ATOM 598 C C . ALA A 1 84 ? -10.805 3.459 5.167 1.00 98.81 84 ALA A C 1
ATOM 600 O O . ALA A 1 84 ? -11.150 4.523 4.644 1.00 98.81 84 ALA A O 1
ATOM 601 N N . TYR A 1 85 ? -11.350 2.296 4.805 1.00 98.19 85 TYR A N 1
ATOM 602 C CA . TYR A 1 85 ? -12.484 2.188 3.890 1.00 98.19 85 TYR A CA 1
ATOM 603 C C . TYR A 1 85 ? -13.717 2.907 4.420 1.00 98.19 85 TYR A C 1
ATOM 605 O O . TYR A 1 85 ? -14.304 3.725 3.715 1.00 98.19 85 TYR A O 1
ATOM 613 N N . GLN A 1 86 ? -14.104 2.623 5.660 1.00 97.94 86 GLN A N 1
ATOM 614 C CA . GLN A 1 86 ? -15.301 3.214 6.236 1.00 97.94 86 GLN A CA 1
ATOM 615 C C . GLN A 1 86 ? -15.159 4.721 6.459 1.00 97.94 86 GLN A C 1
ATOM 617 O O . GLN A 1 86 ? -16.120 5.457 6.254 1.00 97.94 86 GLN A O 1
ATOM 622 N N . GLU A 1 87 ? -13.975 5.177 6.861 1.00 97.75 87 GLU A N 1
ATOM 623 C CA . GLU A 1 87 ? -13.728 6.581 7.189 1.00 97.75 87 GLU A CA 1
ATOM 624 C C . GLU A 1 87 ? -13.585 7.458 5.938 1.00 97.75 87 GLU A C 1
ATOM 626 O O . GLU A 1 87 ? -14.073 8.584 5.907 1.00 97.75 87 GLU A O 1
ATOM 631 N N . SER A 1 88 ? -12.926 6.969 4.884 1.00 98.19 88 SER A N 1
ATOM 632 C CA . SER A 1 88 ? -12.582 7.812 3.726 1.00 98.19 88 SER A CA 1
ATOM 633 C C . SER A 1 88 ? -12.740 7.141 2.363 1.00 98.19 88 SER A C 1
ATOM 635 O O . SER A 1 88 ? -12.480 7.769 1.332 1.00 98.19 88 SER A O 1
ATOM 637 N N . GLY A 1 89 ? -13.130 5.867 2.327 1.00 97.75 89 GLY A N 1
ATOM 638 C CA . GLY A 1 89 ? -13.043 5.049 1.122 1.00 97.75 89 GLY A CA 1
ATOM 639 C C . GLY A 1 89 ? -11.598 4.872 0.657 1.00 97.75 89 GLY A C 1
ATOM 640 O O . GLY A 1 89 ? -11.359 4.902 -0.547 1.00 97.75 89 GLY A O 1
ATOM 641 N N . LEU A 1 90 ? -10.637 4.758 1.586 1.00 98.44 90 LEU A N 1
ATOM 642 C CA . LEU A 1 90 ? -9.192 4.703 1.309 1.00 98.44 90 LEU A CA 1
ATOM 643 C C . LEU A 1 90 ? -8.635 5.959 0.612 1.00 98.44 90 LEU A C 1
ATOM 645 O O . LEU A 1 90 ? -7.720 5.859 -0.201 1.00 98.44 90 LEU A O 1
ATOM 649 N N . ARG A 1 91 ? -9.173 7.148 0.899 1.00 97.88 91 ARG A N 1
ATOM 650 C CA . ARG A 1 91 ? -8.726 8.416 0.292 1.00 97.88 91 ARG A CA 1
ATOM 651 C C . ARG A 1 91 ? -8.088 9.323 1.332 1.00 97.88 91 ARG A C 1
ATOM 653 O O . ARG A 1 91 ? -8.584 9.452 2.447 1.00 97.88 91 ARG A O 1
ATOM 660 N N . ASN A 1 92 ? -7.033 10.040 0.957 1.00 97.62 92 ASN A N 1
ATOM 661 C CA . ASN A 1 92 ? -6.440 11.034 1.847 1.00 97.62 92 ASN A CA 1
ATOM 662 C C . ASN A 1 92 ? -7.197 12.373 1.780 1.00 97.62 92 ASN A C 1
ATOM 664 O O . ASN A 1 92 ? -6.772 13.324 1.125 1.00 97.62 92 ASN A O 1
ATOM 668 N N . LEU A 1 93 ? -8.368 12.436 2.417 1.00 97.56 93 LEU A N 1
ATOM 669 C CA . LEU A 1 93 ? -9.256 13.598 2.334 1.00 97.56 93 LEU A CA 1
ATOM 670 C C . LEU A 1 93 ? -8.660 14.835 3.025 1.00 97.56 93 LEU A C 1
ATOM 672 O O . LEU A 1 93 ? -8.126 14.752 4.131 1.00 97.56 93 LEU A O 1
ATOM 676 N N . ALA A 1 94 ? -8.813 16.008 2.404 1.00 95.19 94 ALA A N 1
ATOM 677 C CA . ALA A 1 94 ? -8.333 17.275 2.964 1.00 95.19 94 ALA A CA 1
ATOM 678 C C . ALA A 1 94 ? -9.092 17.713 4.234 1.00 95.19 94 ALA A C 1
ATOM 680 O O . ALA A 1 94 ? -8.542 18.480 5.025 1.00 95.19 94 ALA A O 1
ATOM 681 N N . GLY A 1 95 ? -10.322 17.218 4.416 1.00 93.00 95 GLY A N 1
ATOM 682 C CA . GLY A 1 95 ? -11.207 17.489 5.547 1.00 93.00 95 GLY A CA 1
ATOM 683 C C . GLY A 1 95 ? -12.446 16.579 5.530 1.00 93.00 95 GLY A C 1
ATOM 684 O O . GLY A 1 95 ? -12.666 15.858 4.553 1.00 93.00 95 GLY A O 1
ATOM 685 N N . GLY A 1 96 ? -13.251 16.636 6.591 1.00 93.25 96 GLY A N 1
ATOM 686 C CA . GLY A 1 96 ? -14.492 15.872 6.759 1.00 93.25 96 GLY A CA 1
ATOM 687 C C . GLY A 1 96 ? -15.341 16.415 7.908 1.00 93.25 96 GLY A C 1
ATOM 688 O O . GLY A 1 96 ? -15.431 17.629 8.077 1.00 93.25 96 GLY A O 1
ATOM 689 N N . ASP A 1 97 ? -15.974 15.543 8.701 1.00 91.50 97 ASP A N 1
ATOM 690 C CA . ASP A 1 97 ? -16.754 15.991 9.864 1.00 91.50 97 ASP A CA 1
ATOM 691 C C . ASP A 1 97 ? -15.867 16.745 10.871 1.00 91.50 97 ASP A C 1
ATOM 693 O O . ASP A 1 97 ? -14.824 16.242 11.299 1.00 91.50 97 ASP A O 1
ATOM 697 N N . ARG A 1 98 ? -16.291 17.946 11.279 1.00 93.88 98 ARG A N 1
ATOM 698 C CA . ARG A 1 98 ? -15.544 18.843 12.180 1.00 93.88 98 ARG A CA 1
ATOM 699 C C . ARG A 1 98 ? -14.120 19.120 11.667 1.00 93.88 98 ARG A C 1
ATOM 701 O O . ARG A 1 98 ? -13.953 19.741 10.628 1.00 93.88 98 ARG A O 1
ATOM 708 N N . ASP A 1 99 ? -13.100 18.709 12.416 1.00 95.81 99 ASP A N 1
ATOM 709 C CA . ASP A 1 99 ? -11.675 18.857 12.100 1.00 95.81 99 ASP A CA 1
ATOM 710 C C . ASP A 1 99 ? -11.030 17.529 11.661 1.00 95.81 99 ASP A C 1
ATOM 712 O O . ASP A 1 99 ? -9.820 17.360 11.786 1.00 95.81 99 ASP A O 1
ATOM 716 N N . SER A 1 100 ? -11.828 16.570 11.179 1.00 96.75 100 SER A N 1
ATOM 717 C CA . SER A 1 100 ? -11.329 15.275 10.698 1.00 96.75 100 SER A CA 1
ATOM 718 C C . SER A 1 100 ? -10.545 15.423 9.396 1.00 96.75 100 SER A C 1
ATOM 720 O O . SER A 1 100 ? -10.974 16.142 8.495 1.00 96.75 100 SER A O 1
ATOM 722 N N . ILE A 1 101 ? -9.401 14.742 9.278 1.00 97.88 101 ILE A N 1
ATOM 723 C CA . ILE A 1 101 ? -8.519 14.801 8.101 1.00 97.88 101 ILE A CA 1
ATOM 724 C C . ILE A 1 101 ? -7.996 13.399 7.765 1.00 97.88 101 ILE A C 1
ATOM 726 O O . ILE A 1 101 ? -7.755 12.563 8.640 1.00 97.88 101 ILE A O 1
ATOM 730 N N . GLY A 1 102 ? -7.775 13.170 6.473 1.00 97.44 102 GLY A N 1
ATOM 731 C CA . GLY A 1 102 ? -6.959 12.083 5.960 1.00 97.44 102 GLY A CA 1
ATOM 732 C C . GLY A 1 102 ? -7.614 10.707 5.987 1.00 97.44 102 GLY A C 1
ATOM 733 O O . GLY A 1 102 ? -8.831 10.559 6.110 1.00 97.44 102 GLY A O 1
ATOM 734 N N . LEU A 1 103 ? -6.765 9.691 5.840 1.00 97.50 103 LEU A N 1
ATOM 735 C CA . LEU A 1 103 ? -7.136 8.305 5.533 1.00 97.50 103 LEU A CA 1
ATOM 736 C C . LEU A 1 103 ? -8.090 7.660 6.552 1.00 97.50 103 LEU A C 1
ATOM 738 O O . LEU A 1 103 ? -8.981 6.902 6.179 1.00 97.50 103 LEU A O 1
ATOM 742 N N . PHE A 1 104 ? -7.915 7.992 7.830 1.00 98.25 104 PHE A N 1
ATOM 743 C CA . PHE A 1 104 ? -8.697 7.457 8.951 1.00 98.25 104 PHE A CA 1
ATOM 744 C C . PHE A 1 104 ? -9.655 8.494 9.556 1.00 98.25 104 PHE A C 1
ATOM 746 O O . PHE A 1 104 ? -10.146 8.275 10.659 1.00 98.25 104 PHE A O 1
ATOM 753 N N . GLN A 1 105 ? -9.849 9.646 8.895 1.00 97.69 105 GLN A N 1
ATOM 754 C CA . GLN A 1 105 ? -10.645 10.773 9.412 1.00 97.69 105 GLN A CA 1
ATOM 755 C C . GLN A 1 105 ? -10.323 11.108 10.879 1.00 97.69 105 GLN A C 1
ATOM 757 O O . GLN A 1 105 ? -11.189 11.344 11.718 1.00 97.69 105 GLN A O 1
ATOM 762 N N . GLN A 1 106 ? -9.031 11.117 11.198 1.00 96.88 106 GLN A N 1
ATOM 763 C CA . GLN A 1 106 ? -8.544 11.409 12.540 1.00 96.88 106 GLN A CA 1
ATOM 764 C C . GLN A 1 106 ? -8.709 12.897 12.851 1.00 96.88 106 GLN A C 1
ATOM 766 O O . GLN A 1 106 ? -8.669 13.732 11.952 1.00 96.88 106 GLN A O 1
ATOM 771 N N . ARG A 1 107 ? -8.867 13.242 14.133 1.00 97.19 107 ARG A N 1
ATOM 772 C CA . ARG A 1 107 ? -9.150 14.618 14.573 1.00 97.19 107 ARG A CA 1
ATOM 773 C C . ARG A 1 107 ? -8.020 15.196 15.429 1.00 97.19 107 ARG A C 1
ATOM 775 O O . ARG A 1 107 ? -7.715 14.609 16.476 1.00 97.19 107 ARG A O 1
ATOM 782 N N . PRO A 1 108 ? -7.438 16.357 15.071 1.00 97.19 108 PRO A N 1
ATOM 783 C CA . PRO A 1 108 ? -6.463 17.046 15.911 1.00 97.19 108 PRO A CA 1
ATOM 784 C C . PRO A 1 108 ? -7.000 17.361 17.308 1.00 97.19 108 PRO A C 1
ATOM 786 O O . PRO A 1 108 ? -6.330 17.082 18.301 1.00 97.19 108 PRO A O 1
ATOM 789 N N . SER A 1 109 ? -8.248 17.829 17.403 1.00 96.88 109 SER A N 1
ATOM 790 C CA . SER A 1 109 ? -8.934 18.114 18.673 1.00 96.88 109 SER A CA 1
ATOM 791 C C . SER A 1 109 ? -9.112 16.899 19.591 1.00 96.88 109 SER A C 1
ATOM 793 O O . SER A 1 109 ? -9.377 17.071 20.777 1.00 96.88 109 SER A O 1
ATOM 795 N N . GLN A 1 110 ? -8.949 15.675 19.079 1.00 95.56 110 GLN A N 1
ATOM 796 C CA . GLN A 1 110 ? -8.991 14.437 19.864 1.00 95.56 110 GLN A CA 1
ATOM 797 C C . GLN A 1 110 ? -7.592 13.859 20.151 1.00 95.56 110 GLN A C 1
ATOM 799 O O . GLN A 1 110 ? -7.472 12.743 20.652 1.00 95.56 110 GLN A O 1
ATOM 804 N N . GLY A 1 111 ? -6.519 14.598 19.847 1.00 95.62 111 GLY A N 1
ATOM 805 C CA . GLY A 1 111 ? -5.144 14.205 20.173 1.00 95.62 111 GLY A CA 1
ATOM 806 C C . GLY A 1 111 ? -4.497 13.225 19.186 1.00 95.62 111 GLY A C 1
ATOM 807 O O . GLY A 1 111 ? -3.457 12.625 19.492 1.00 95.62 111 GLY A O 1
ATOM 808 N N . TRP A 1 112 ? -5.074 13.056 17.992 1.00 97.25 112 TRP A N 1
ATOM 809 C CA . TRP A 1 112 ? -4.502 12.175 16.971 1.00 97.25 112 TRP A CA 1
ATOM 810 C C . TRP A 1 112 ? -3.187 12.713 16.384 1.00 97.25 112 TRP A C 1
ATOM 812 O O . TRP A 1 112 ? -2.281 11.922 16.123 1.00 97.25 112 TRP A O 1
ATOM 822 N N . GLY A 1 113 ? -3.027 14.033 16.286 1.00 97.50 113 GLY A N 1
ATOM 823 C CA . GLY A 1 113 ? -1.832 14.720 15.780 1.00 97.50 113 GLY A CA 1
ATOM 824 C C . GLY A 1 113 ? -2.173 16.131 15.294 1.00 97.50 113 GLY A C 1
ATOM 825 O O . GLY A 1 113 ? -3.331 16.535 15.371 1.00 97.50 113 GLY A O 1
ATOM 826 N N . THR A 1 114 ? -1.195 16.887 14.791 1.00 98.06 114 THR A N 1
ATOM 827 C CA . THR A 1 114 ? -1.486 18.161 14.098 1.00 98.06 114 THR A CA 1
ATOM 828 C C . THR A 1 114 ? -2.145 17.897 12.736 1.00 98.06 114 THR A C 1
ATOM 830 O O . THR A 1 114 ? -1.977 16.794 12.207 1.00 98.06 114 THR A O 1
ATOM 833 N N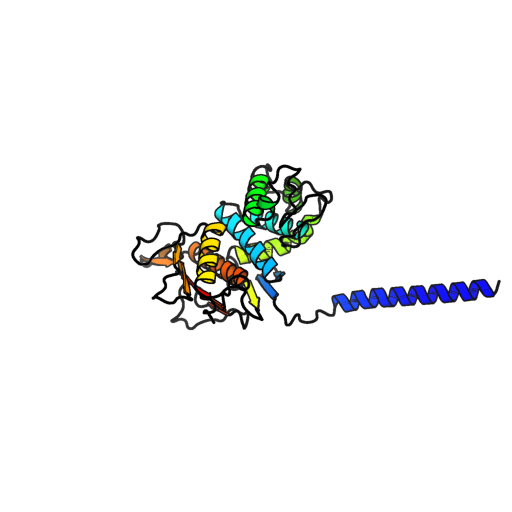 . PRO A 1 115 ? -2.852 18.873 12.130 1.00 97.44 115 PRO A N 1
ATOM 834 C CA . PRO A 1 115 ? -3.424 18.725 10.788 1.00 97.44 115 PRO A CA 1
ATOM 835 C C . PRO A 1 115 ? -2.424 18.230 9.733 1.00 97.44 115 PRO A C 1
ATOM 837 O O . PRO A 1 115 ? -2.764 17.402 8.892 1.00 97.44 115 PRO A O 1
ATOM 840 N N . GLU A 1 116 ? -1.179 18.703 9.789 1.00 97.38 116 GLU A N 1
ATOM 841 C CA . GLU A 1 116 ? -0.095 18.307 8.885 1.00 97.38 116 GLU A CA 1
ATOM 842 C C . GLU A 1 116 ? 0.303 16.851 9.112 1.00 97.38 116 GLU A C 1
ATOM 844 O O . GLU A 1 116 ? 0.478 16.103 8.154 1.00 97.38 116 GLU A O 1
ATOM 849 N N . GLN A 1 117 ? 0.399 16.434 10.378 1.00 98.06 117 GLN A N 1
ATOM 850 C CA . GLN A 1 117 ? 0.749 15.064 10.734 1.00 98.06 117 GLN A CA 1
ATOM 851 C C . GLN A 1 117 ? -0.318 14.074 10.274 1.00 98.06 117 GLN A C 1
ATOM 853 O O . GLN A 1 117 ? 0.009 13.073 9.655 1.00 98.06 117 GLN A O 1
ATOM 858 N N . ILE A 1 118 ? -1.596 14.328 10.541 1.00 97.38 118 ILE A N 1
ATOM 859 C CA . ILE A 1 118 ? -2.654 13.366 10.186 1.00 97.38 118 ILE A CA 1
ATOM 860 C C . ILE A 1 118 ? -3.001 13.366 8.687 1.00 97.38 118 ILE A C 1
ATOM 862 O O . ILE A 1 118 ? -3.614 12.414 8.207 1.00 97.38 118 ILE A O 1
ATOM 866 N N . ARG A 1 119 ? -2.576 14.392 7.934 1.00 97.75 119 ARG A N 1
ATOM 867 C CA . ARG A 1 119 ? -2.609 14.396 6.462 1.00 97.75 119 ARG A CA 1
ATOM 868 C C . ARG A 1 119 ? -1.522 13.504 5.853 1.00 97.75 119 ARG A C 1
ATOM 870 O O . ARG A 1 119 ? -1.675 13.049 4.722 1.00 97.75 119 ARG A O 1
ATOM 877 N N . ASP A 1 120 ? -0.435 13.237 6.572 1.00 98.06 120 ASP A N 1
ATOM 878 C CA . ASP A 1 120 ? 0.534 12.213 6.182 1.00 98.06 120 ASP A CA 1
ATOM 879 C C . ASP A 1 120 ? -0.070 10.823 6.444 1.00 98.06 120 ASP A C 1
ATOM 881 O O . ASP A 1 120 ? -0.256 10.395 7.588 1.00 98.06 120 ASP A O 1
ATOM 885 N N . THR A 1 121 ? -0.354 10.091 5.364 1.00 98.00 121 THR A N 1
ATOM 886 C CA . THR A 1 121 ? -0.955 8.752 5.422 1.00 98.00 121 THR A CA 1
ATOM 887 C C . THR A 1 121 ? -0.112 7.774 6.239 1.00 98.00 121 THR A C 1
ATOM 889 O O . THR A 1 121 ? -0.666 6.934 6.953 1.00 98.00 121 THR A O 1
ATOM 892 N N . ARG A 1 122 ? 1.220 7.897 6.219 1.00 98.38 122 ARG A N 1
ATOM 893 C CA . ARG A 1 122 ? 2.133 7.039 6.982 1.00 98.38 122 ARG A CA 1
ATOM 894 C C . ARG A 1 122 ? 2.082 7.366 8.463 1.00 98.38 122 ARG A C 1
ATOM 896 O O . ARG A 1 122 ? 2.114 6.458 9.296 1.00 98.38 122 ARG A O 1
ATOM 903 N N . TYR A 1 123 ? 2.012 8.647 8.824 1.00 98.69 123 TYR A N 1
ATOM 904 C CA . TYR A 1 123 ? 1.801 9.050 10.216 1.00 98.69 123 TYR A CA 1
ATOM 905 C C . TYR A 1 123 ? 0.445 8.557 10.724 1.00 98.69 123 TYR A C 1
ATOM 907 O O . TYR A 1 123 ? 0.409 7.866 11.744 1.00 98.69 123 TYR A O 1
ATOM 915 N N . ALA A 1 124 ? -0.641 8.844 10.000 1.00 98.69 124 ALA A N 1
ATOM 916 C CA . ALA A 1 124 ? -1.997 8.461 10.392 1.00 98.69 124 ALA A CA 1
ATOM 917 C C . ALA A 1 124 ? -2.121 6.940 10.586 1.00 98.69 124 ALA A C 1
ATOM 919 O O . ALA A 1 124 ? -2.640 6.483 11.607 1.00 98.69 124 ALA A O 1
ATOM 920 N N . THR A 1 125 ? -1.534 6.155 9.673 1.00 98.81 125 THR A N 1
ATOM 921 C CA . THR A 1 125 ? -1.458 4.686 9.759 1.00 98.81 125 THR A CA 1
ATOM 922 C C . THR A 1 125 ? -0.673 4.218 10.987 1.00 98.81 125 THR A C 1
ATOM 924 O O . THR A 1 125 ? -1.150 3.385 11.761 1.00 98.81 125 THR A O 1
ATOM 927 N N . ARG A 1 126 ? 0.530 4.764 11.231 1.00 98.69 126 ARG A N 1
ATOM 928 C CA . ARG A 1 126 ? 1.325 4.415 12.427 1.00 98.69 126 ARG A CA 1
ATOM 929 C C . ARG A 1 126 ? 0.579 4.749 13.715 1.00 98.69 126 ARG A C 1
ATOM 931 O O . ARG A 1 126 ? 0.649 3.976 14.674 1.00 98.69 126 ARG A O 1
ATOM 938 N N . LYS A 1 127 ? -0.117 5.888 13.742 1.00 98.62 127 LYS A N 1
ATOM 939 C CA . LYS A 1 127 ? -0.910 6.340 14.883 1.00 98.62 127 LYS A CA 1
ATOM 940 C C . LYS A 1 127 ? -2.113 5.426 15.122 1.00 98.62 127 LYS A C 1
ATOM 942 O O . LYS A 1 127 ? -2.335 5.045 16.269 1.00 98.62 127 LYS A O 1
ATOM 947 N N . PHE A 1 128 ? -2.808 5.005 14.062 1.00 98.75 128 PHE A N 1
ATOM 948 C CA . PHE A 1 128 ? -3.899 4.031 14.136 1.00 98.75 128 PHE A CA 1
ATOM 949 C C . PHE A 1 128 ? -3.429 2.709 14.752 1.00 98.75 128 PHE A C 1
ATOM 951 O O . PHE A 1 128 ? -3.960 2.289 15.777 1.00 98.75 128 PHE A O 1
ATOM 958 N N . TYR A 1 129 ? -2.361 2.099 14.225 1.00 98.81 129 TYR A N 1
ATOM 959 C CA . TYR A 1 129 ? -1.828 0.855 14.795 1.00 98.81 129 TYR A CA 1
ATOM 960 C C . TYR A 1 129 ? -1.356 1.019 16.245 1.00 98.81 129 TYR A C 1
ATOM 962 O O . TYR A 1 129 ? -1.515 0.109 17.057 1.00 98.81 129 TYR A O 1
ATOM 970 N N . ALA A 1 130 ? -0.783 2.174 16.602 1.00 98.62 130 ALA A N 1
ATOM 971 C CA . ALA A 1 130 ? -0.401 2.463 17.984 1.00 98.62 130 ALA A CA 1
ATOM 972 C C . ALA A 1 130 ? -1.611 2.578 18.927 1.00 98.62 130 ALA A C 1
ATOM 974 O O . ALA A 1 130 ? -1.480 2.263 20.109 1.00 98.62 130 ALA A O 1
ATOM 975 N N . ALA A 1 131 ? -2.767 3.024 18.431 1.00 98.56 131 ALA A N 1
ATOM 976 C CA . ALA A 1 131 ? -4.018 3.030 19.179 1.00 98.56 131 ALA A CA 1
ATOM 977 C C . ALA A 1 131 ? -4.630 1.622 19.264 1.00 98.56 131 ALA A C 1
ATOM 979 O O . ALA A 1 131 ? -4.991 1.199 20.360 1.00 98.56 131 ALA A O 1
ATOM 980 N N . LEU A 1 132 ? -4.652 0.868 18.159 1.00 98.62 132 LEU A N 1
ATOM 981 C CA . LEU A 1 132 ? -5.152 -0.510 18.117 1.00 98.62 132 LEU A CA 1
ATOM 982 C C . LEU A 1 132 ? -4.414 -1.421 19.108 1.00 98.62 132 LEU A C 1
ATOM 984 O O . LEU A 1 132 ? -5.063 -2.091 19.901 1.00 98.62 132 LEU A O 1
ATOM 988 N N . LYS A 1 133 ? -3.073 -1.348 19.179 1.00 98.19 133 LYS A N 1
ATOM 989 C CA . LYS A 1 133 ? -2.269 -2.109 20.163 1.00 98.19 133 LYS A CA 1
ATOM 990 C C . LYS A 1 133 ? -2.653 -1.848 21.629 1.00 98.19 133 LYS A C 1
ATOM 992 O O . LYS A 1 133 ? -2.302 -2.643 22.493 1.00 98.19 133 LYS A O 1
ATOM 997 N N . LYS A 1 134 ? -3.316 -0.729 21.943 1.00 98.06 134 LYS A N 1
ATOM 998 C CA . LYS A 1 134 ? -3.761 -0.400 23.311 1.00 98.06 134 LYS A CA 1
ATOM 999 C C . LYS A 1 134 ? -5.139 -0.978 23.642 1.00 98.06 134 LYS A C 1
ATOM 1001 O O . LYS A 1 134 ? -5.557 -0.918 24.797 1.00 98.06 134 LYS A O 1
ATOM 1006 N N . VAL A 1 135 ? -5.863 -1.504 22.657 1.00 98.25 135 VAL A N 1
ATOM 1007 C CA . VAL A 1 135 ? -7.187 -2.096 22.848 1.00 98.25 135 VAL A CA 1
ATOM 1008 C C . VAL A 1 135 ? -7.016 -3.539 23.311 1.00 98.25 135 VAL A C 1
ATOM 1010 O O . VAL A 1 135 ? -6.626 -4.397 22.538 1.00 98.25 135 VAL A O 1
ATOM 1013 N N . ARG A 1 136 ? -7.305 -3.845 24.577 1.00 97.62 136 ARG A N 1
ATOM 1014 C CA . ARG A 1 136 ? -7.157 -5.216 25.096 1.00 97.62 136 ARG A CA 1
ATOM 1015 C C . ARG A 1 136 ? -8.082 -6.202 24.365 1.00 97.62 136 ARG A C 1
ATOM 1017 O O . ARG A 1 136 ? -9.292 -5.982 24.364 1.00 97.62 136 ARG A O 1
ATOM 1024 N N . GLY A 1 137 ? -7.518 -7.293 23.840 1.00 97.56 137 GLY A N 1
ATOM 1025 C CA . GLY A 1 137 ? -8.250 -8.391 23.195 1.00 97.56 137 GLY A CA 1
ATOM 1026 C C . GLY A 1 137 ? -8.754 -8.076 21.786 1.00 97.56 137 GLY A C 1
ATOM 1027 O O . GLY A 1 137 ? -9.657 -8.752 21.303 1.00 97.56 137 GLY A O 1
ATOM 1028 N N . TRP A 1 138 ? -8.232 -7.028 21.140 1.00 98.06 138 TRP A N 1
ATOM 1029 C CA . TRP A 1 138 ? -8.649 -6.636 19.790 1.00 98.06 138 TRP A CA 1
ATOM 1030 C C . TRP A 1 138 ? -8.409 -7.744 18.754 1.00 98.06 138 TRP A C 1
ATOM 1032 O O . TRP A 1 138 ? -9.113 -7.811 17.750 1.00 98.06 138 TRP A O 1
ATOM 1042 N N . GLU A 1 139 ? -7.442 -8.624 19.014 1.00 97.50 139 GLU A N 1
ATOM 1043 C CA . GLU A 1 139 ? -7.055 -9.745 18.163 1.00 97.50 139 GLU A CA 1
ATOM 1044 C C . GLU A 1 139 ? -8.190 -10.758 17.954 1.00 97.50 139 GLU A C 1
ATOM 1046 O O . GLU A 1 139 ? -8.235 -11.424 16.926 1.00 97.50 139 GLU A O 1
ATOM 1051 N N . GLU A 1 140 ? -9.125 -10.862 18.896 1.00 96.88 140 GLU A N 1
ATOM 1052 C CA . GLU A 1 140 ? -10.234 -11.826 18.853 1.00 96.88 140 GLU A CA 1
ATOM 1053 C C . GLU A 1 140 ? -11.582 -11.152 18.552 1.00 96.88 140 GLU A C 1
ATOM 1055 O O . GLU A 1 140 ? -12.565 -11.811 18.222 1.00 96.88 140 GLU A O 1
ATOM 1060 N N . MET A 1 141 ? -11.638 -9.821 18.630 1.00 97.81 141 MET A N 1
ATOM 1061 C CA . MET A 1 141 ? -12.839 -9.027 18.359 1.00 97.81 141 MET A CA 1
ATOM 1062 C C . MET A 1 141 ? -13.201 -9.042 16.884 1.00 97.81 141 MET A C 1
ATOM 1064 O O . MET A 1 141 ? -12.299 -9.023 16.049 1.00 97.81 141 MET A O 1
ATOM 1068 N N . ARG A 1 142 ? -14.495 -8.959 16.546 1.00 97.94 142 ARG A N 1
ATOM 1069 C CA . ARG A 1 142 ? -14.926 -8.659 15.171 1.00 97.94 142 ARG A CA 1
ATOM 1070 C C . ARG A 1 142 ? -14.218 -7.410 14.642 1.00 97.94 142 ARG A C 1
ATOM 1072 O O . ARG A 1 142 ? -13.821 -6.534 15.415 1.00 97.94 142 ARG A O 1
ATOM 1079 N N . VAL A 1 143 ? -14.102 -7.305 13.319 1.00 98.25 143 VAL A N 1
ATOM 1080 C CA . VAL A 1 143 ? -13.449 -6.156 12.677 1.00 98.25 143 VAL A CA 1
ATOM 1081 C C . VAL A 1 143 ? -14.091 -4.849 13.135 1.00 98.25 143 VAL A C 1
ATOM 1083 O O . VAL A 1 143 ? -13.375 -3.922 13.523 1.00 98.25 143 VAL A O 1
ATOM 1086 N N . THR A 1 144 ? -15.426 -4.801 13.185 1.00 97.88 144 THR A N 1
ATOM 1087 C CA . THR A 1 144 ? -16.140 -3.600 13.621 1.00 97.88 144 THR A CA 1
ATOM 1088 C C . THR A 1 144 ? -15.915 -3.260 15.088 1.00 97.88 144 THR A C 1
ATOM 1090 O O . THR A 1 144 ? -15.722 -2.092 15.411 1.00 97.88 144 THR A O 1
ATOM 1093 N N . ASP A 1 145 ? -15.831 -4.255 15.970 1.00 98.25 145 ASP A N 1
ATOM 1094 C CA . ASP A 1 145 ? -15.622 -4.042 17.404 1.00 98.25 145 ASP A CA 1
ATOM 1095 C C . ASP A 1 145 ? -14.222 -3.481 17.692 1.00 98.25 145 ASP A C 1
ATOM 1097 O O . ASP A 1 145 ? -14.062 -2.548 18.489 1.00 98.25 145 ASP A O 1
ATOM 1101 N N . ALA A 1 146 ? -13.202 -4.018 17.016 1.00 98.44 146 ALA A N 1
ATOM 1102 C CA . ALA A 1 146 ? -11.831 -3.529 17.118 1.00 98.44 146 ALA A CA 1
ATOM 1103 C C . ALA A 1 146 ? -11.709 -2.100 16.560 1.00 98.44 146 ALA A C 1
ATOM 1105 O O . ALA A 1 146 ? -11.202 -1.212 17.253 1.00 98.44 146 ALA A O 1
ATOM 1106 N N . ALA A 1 147 ? -12.226 -1.858 15.349 1.00 97.94 147 ALA A N 1
ATOM 1107 C CA . ALA A 1 147 ? -12.221 -0.542 14.710 1.00 97.94 147 ALA A CA 1
ATOM 1108 C C . ALA A 1 147 ? -12.968 0.501 15.555 1.00 97.94 147 ALA A C 1
ATOM 1110 O O . ALA A 1 147 ? -12.438 1.576 15.844 1.00 97.94 147 ALA A O 1
ATOM 1111 N N . GLN A 1 148 ? -14.157 0.154 16.047 1.00 96.75 148 GLN A N 1
ATOM 1112 C CA . GLN A 1 148 ? -14.985 1.029 16.866 1.00 96.75 148 GLN A CA 1
ATOM 1113 C C . GLN A 1 148 ? -14.325 1.374 18.205 1.00 96.75 148 GLN A C 1
ATOM 1115 O O . GLN A 1 148 ? -14.445 2.509 18.666 1.00 96.75 148 GLN A O 1
ATOM 1120 N N . LYS A 1 149 ? -13.595 0.452 18.846 1.00 97.44 149 LYS A N 1
ATOM 1121 C CA . LYS A 1 149 ? -12.850 0.773 20.079 1.00 97.44 149 LYS A CA 1
ATOM 1122 C C . LYS A 1 149 ? -11.711 1.763 19.843 1.00 97.44 149 LYS A C 1
ATOM 1124 O O . LYS A 1 149 ? -11.391 2.530 20.757 1.00 97.44 149 LYS A O 1
ATOM 1129 N N . VAL A 1 150 ? -11.126 1.761 18.645 1.00 97.19 150 VAL A N 1
ATOM 1130 C CA . VAL A 1 150 ? -10.089 2.716 18.238 1.00 97.19 150 VAL A CA 1
ATOM 1131 C C . VAL A 1 150 ? -10.698 4.070 17.867 1.00 97.19 150 VAL A C 1
ATOM 1133 O O . VAL A 1 150 ? -10.305 5.084 18.441 1.00 97.19 150 VAL A O 1
ATOM 1136 N N . GLN A 1 151 ? -11.666 4.087 16.949 1.00 94.44 151 GLN A N 1
ATOM 1137 C CA . GLN A 1 151 ? -12.216 5.311 16.352 1.00 94.44 151 GLN A CA 1
ATOM 1138 C C . GLN A 1 151 ? -13.319 5.967 17.188 1.00 94.44 151 GLN A C 1
ATOM 1140 O O . GLN A 1 151 ? -13.448 7.188 17.187 1.00 94.44 151 GLN A O 1
ATOM 1145 N N . ARG A 1 152 ? -14.101 5.172 17.930 1.00 91.19 152 ARG A N 1
ATOM 1146 C CA . ARG A 1 152 ? -15.255 5.612 18.734 1.00 91.19 152 ARG A CA 1
ATOM 1147 C C . ARG A 1 152 ? -16.268 6.426 17.916 1.00 91.19 152 ARG A C 1
ATOM 1149 O O . ARG A 1 152 ? -16.644 7.532 18.303 1.00 91.19 152 ARG A O 1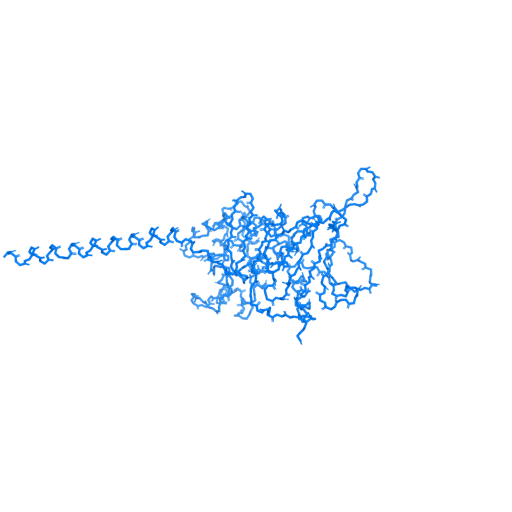
ATOM 1156 N N . SER A 1 153 ? -16.704 5.875 16.784 1.00 88.31 153 SER A N 1
ATOM 1157 C CA . SER A 1 153 ? -17.684 6.516 15.897 1.00 88.31 153 SER A CA 1
ATOM 1158 C C . SER A 1 153 ? -19.116 6.467 16.457 1.00 88.31 153 SER A C 1
ATOM 1160 O O . SER A 1 153 ? -19.401 5.757 17.423 1.00 88.31 153 SER A O 1
ATOM 1162 N N . ALA A 1 154 ? -20.051 7.178 15.822 1.00 86.62 154 ALA A N 1
ATOM 1163 C CA . ALA A 1 154 ? -21.482 7.073 16.131 1.00 86.62 154 ALA A CA 1
ATOM 1164 C C . ALA A 1 154 ? -22.159 5.815 15.538 1.00 86.62 154 ALA A C 1
ATOM 1166 O O . ALA A 1 154 ? -23.317 5.547 15.852 1.00 86.62 154 ALA A O 1
ATOM 1167 N N . PHE A 1 155 ? -21.462 5.047 14.690 1.00 88.81 155 PHE A N 1
ATOM 1168 C CA . PHE A 1 155 ? -22.022 3.928 13.926 1.00 88.81 155 PHE A CA 1
ATOM 1169 C C . PHE A 1 155 ? -21.184 2.655 14.137 1.00 88.81 155 PHE A C 1
ATOM 1171 O O . PHE A 1 155 ? -20.381 2.294 13.276 1.00 88.81 155 PHE A O 1
ATOM 1178 N N . PRO A 1 156 ? -21.355 1.953 15.272 1.00 86.44 156 PRO A N 1
ATOM 1179 C CA . PRO A 1 156 ? -20.453 0.879 15.693 1.00 86.44 156 PRO A CA 1
ATOM 1180 C C . PRO A 1 156 ? -20.390 -0.321 14.742 1.00 86.44 156 PRO A C 1
ATOM 1182 O O . PRO A 1 156 ? -19.375 -1.003 14.730 1.00 86.44 156 PRO A O 1
ATOM 1185 N N . GLU A 1 157 ? -21.424 -0.558 13.930 1.00 93.12 157 GLU A N 1
ATOM 1186 C CA . GLU A 1 157 ? -21.496 -1.678 12.973 1.00 93.12 157 GLU A CA 1
ATOM 1187 C C . GLU A 1 157 ? -21.022 -1.310 11.555 1.00 93.12 157 GLU A C 1
ATOM 1189 O O . GLU A 1 157 ? -20.981 -2.157 10.666 1.00 93.12 157 GLU A O 1
ATOM 1194 N N . ALA A 1 158 ? -20.690 -0.040 11.295 1.00 94.00 158 ALA A N 1
ATOM 1195 C CA . ALA A 1 158 ? -20.463 0.433 9.930 1.00 94.00 158 ALA A CA 1
ATOM 1196 C C . ALA A 1 158 ? -19.181 -0.114 9.281 1.00 94.00 158 ALA A C 1
ATOM 1198 O O . ALA A 1 158 ? -19.050 -0.036 8.059 1.00 94.00 158 ALA A O 1
ATOM 1199 N N . TYR A 1 159 ? -18.249 -0.655 10.069 1.00 95.94 159 TYR A N 1
ATOM 1200 C CA . TYR A 1 159 ? -16.985 -1.191 9.567 1.00 95.94 159 TYR A CA 1
ATOM 1201 C C . TYR A 1 159 ? -17.107 -2.638 9.080 1.00 95.94 159 TYR A C 1
ATOM 1203 O O . TYR A 1 159 ? -16.339 -3.037 8.210 1.00 95.94 159 TYR A O 1
ATOM 1211 N N . GLU A 1 160 ? -18.059 -3.419 9.609 1.00 97.50 160 GLU A N 1
ATOM 1212 C CA . GLU A 1 160 ? -18.149 -4.860 9.323 1.00 97.50 160 GLU A CA 1
ATOM 1213 C C . GLU A 1 160 ? -18.351 -5.143 7.833 1.00 97.50 160 GLU A C 1
ATOM 1215 O O . GLU A 1 160 ? -17.766 -6.075 7.295 1.00 97.50 160 GLU A O 1
ATOM 1220 N N . LYS A 1 161 ? -19.108 -4.287 7.139 1.00 96.94 161 LYS A N 1
ATOM 1221 C CA . LYS A 1 161 ? -19.366 -4.422 5.697 1.00 96.94 161 LYS A CA 1
ATOM 1222 C C . LYS A 1 161 ? -18.111 -4.342 4.817 1.00 96.94 161 LYS A C 1
ATOM 1224 O O . LYS A 1 161 ? -18.235 -4.576 3.629 1.00 96.94 161 LYS A O 1
ATOM 1229 N N . TRP A 1 162 ? -16.968 -3.927 5.371 1.00 98.25 162 TRP A N 1
ATOM 1230 C CA . TRP A 1 162 ? -15.682 -3.843 4.670 1.00 98.25 162 TRP A CA 1
ATOM 1231 C C . TRP A 1 162 ? -14.698 -4.934 5.102 1.00 98.25 162 TRP A C 1
ATOM 1233 O O . TRP A 1 162 ? -13.533 -4.892 4.698 1.00 98.25 162 TRP A O 1
ATOM 1243 N N . ALA A 1 163 ? -15.105 -5.854 5.982 1.00 98.25 163 ALA A N 1
ATOM 1244 C CA . ALA A 1 163 ? -14.224 -6.887 6.514 1.00 98.25 163 ALA A CA 1
ATOM 1245 C C . ALA A 1 163 ? -13.720 -7.819 5.402 1.00 98.25 163 ALA A C 1
ATOM 1247 O O . ALA A 1 163 ? -12.513 -8.046 5.309 1.00 98.25 163 ALA A O 1
ATOM 1248 N N . ASP A 1 164 ? -14.617 -8.273 4.525 1.00 98.19 164 ASP A N 1
ATOM 1249 C CA . ASP A 1 164 ? -14.302 -9.223 3.455 1.00 98.19 164 ASP A CA 1
ATOM 1250 C C . ASP A 1 164 ? -13.387 -8.594 2.395 1.00 98.19 164 ASP A C 1
ATOM 1252 O O . ASP A 1 164 ? -12.330 -9.140 2.074 1.00 98.19 164 ASP A O 1
ATOM 1256 N N . GLU A 1 165 ? -13.699 -7.387 1.911 1.00 98.50 165 GLU A N 1
ATOM 1257 C CA . GLU A 1 165 ? -12.829 -6.675 0.968 1.00 98.50 165 GLU A CA 1
ATOM 1258 C C . GLU A 1 165 ? -11.452 -6.386 1.578 1.00 98.50 165 GLU A C 1
ATOM 1260 O O . GLU A 1 165 ? -10.426 -6.464 0.898 1.00 98.50 165 GLU A O 1
ATOM 1265 N N . SER A 1 166 ? -11.401 -6.078 2.875 1.00 98.75 166 SER A N 1
ATOM 1266 C CA . SER A 1 166 ? -10.141 -5.837 3.584 1.00 98.75 166 SER A CA 1
ATOM 1267 C C . SER A 1 166 ? -9.324 -7.113 3.778 1.00 98.75 166 SER A C 1
ATOM 1269 O O . SER A 1 166 ? -8.092 -7.047 3.755 1.00 98.75 166 SER A O 1
ATOM 1271 N N . GLN A 1 167 ? -9.975 -8.269 3.921 1.00 98.56 167 GLN A N 1
ATOM 1272 C CA . GLN A 1 167 ? -9.321 -9.576 3.920 1.00 98.56 167 GLN A CA 1
ATOM 1273 C C . GLN A 1 167 ? -8.696 -9.868 2.550 1.00 98.56 167 GLN A C 1
ATOM 1275 O O . GLN A 1 167 ? -7.501 -10.155 2.490 1.00 98.56 167 GLN A O 1
ATOM 1280 N N . VAL A 1 168 ? -9.449 -9.695 1.455 1.00 98.69 168 VAL A N 1
AT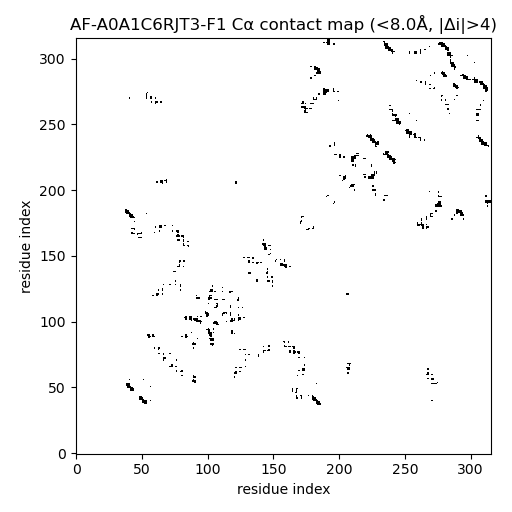OM 1281 C CA . VAL A 1 168 ? -8.954 -9.874 0.073 1.00 98.69 168 VAL A CA 1
ATOM 1282 C C . VAL A 1 168 ? -7.730 -8.992 -0.195 1.00 98.69 168 VAL A C 1
ATOM 1284 O O . VAL A 1 168 ? -6.693 -9.471 -0.662 1.00 98.69 168 VAL A O 1
ATOM 1287 N N . LEU A 1 169 ? -7.813 -7.704 0.157 1.00 98.81 169 LEU A N 1
ATOM 1288 C CA . LEU A 1 169 ? -6.684 -6.779 0.036 1.00 98.81 169 LEU A CA 1
ATOM 1289 C C . LEU A 1 169 ? -5.485 -7.221 0.881 1.00 98.81 169 LEU A C 1
ATOM 1291 O O . LEU A 1 169 ? -4.356 -7.175 0.398 1.00 98.81 169 LEU A O 1
ATOM 1295 N N . THR A 1 170 ? -5.709 -7.653 2.124 1.00 98.75 170 THR A N 1
ATOM 1296 C CA . THR A 1 170 ? -4.636 -8.098 3.025 1.00 98.75 170 THR A CA 1
ATOM 1297 C C . THR A 1 170 ? -3.909 -9.313 2.459 1.00 98.75 170 THR A C 1
ATOM 1299 O O . THR A 1 170 ? -2.681 -9.302 2.411 1.00 98.75 170 THR A O 1
ATOM 1302 N N . GLN A 1 171 ? -4.635 -10.323 1.971 1.00 98.44 171 GLN A N 1
ATOM 1303 C CA . GLN A 1 171 ? -4.037 -11.530 1.391 1.00 98.44 171 GLN A CA 1
ATOM 1304 C C . GLN A 1 171 ? -3.126 -11.203 0.202 1.00 98.44 171 GLN A C 1
ATOM 1306 O O . GLN A 1 171 ? -1.984 -11.664 0.134 1.00 98.44 171 GLN A O 1
ATOM 1311 N N . ALA A 1 172 ? -3.581 -10.338 -0.702 1.00 98.44 172 ALA A N 1
ATOM 1312 C CA . ALA A 1 172 ? -2.775 -9.919 -1.842 1.00 98.44 172 ALA A CA 1
ATOM 1313 C C . ALA A 1 172 ? -1.582 -9.039 -1.430 1.00 98.44 172 ALA A C 1
ATOM 1315 O O . ALA A 1 172 ? -0.439 -9.321 -1.792 1.00 98.44 172 ALA A O 1
ATOM 1316 N N . LEU A 1 173 ? -1.813 -7.984 -0.643 1.00 98.69 173 LEU A N 1
ATOM 1317 C CA . LEU A 1 173 ? -0.779 -7.007 -0.274 1.00 98.69 173 LEU A CA 1
ATOM 1318 C C . LEU A 1 173 ? 0.269 -7.577 0.692 1.00 98.69 173 LEU A C 1
ATOM 1320 O O . LEU A 1 173 ? 1.391 -7.075 0.739 1.00 98.69 173 LEU A O 1
ATOM 1324 N N . LEU A 1 174 ? -0.071 -8.641 1.425 1.00 97.94 174 LEU A N 1
ATOM 1325 C CA . LEU A 1 174 ? 0.866 -9.427 2.226 1.00 97.94 174 LEU A CA 1
ATOM 1326 C C . LEU A 1 174 ? 1.441 -10.640 1.471 1.00 97.94 174 LEU A C 1
ATOM 1328 O O . LEU A 1 174 ? 2.124 -11.457 2.083 1.00 97.94 174 LEU A O 1
ATOM 1332 N N . GLY A 1 175 ? 1.255 -10.719 0.151 1.00 97.00 175 GLY A N 1
ATOM 1333 C CA . GLY A 1 175 ? 1.969 -11.644 -0.735 1.00 97.00 175 GLY A CA 1
ATOM 1334 C C . GLY A 1 175 ? 1.472 -13.090 -0.728 1.00 97.00 175 GLY A C 1
ATOM 1335 O O . GLY A 1 175 ? 2.116 -13.930 -1.347 1.00 97.00 175 GLY A O 1
ATOM 1336 N N . HIS A 1 176 ? 0.357 -13.399 -0.061 1.00 96.81 176 HIS A N 1
ATOM 1337 C CA . HIS A 1 176 ? -0.198 -14.762 -0.016 1.00 96.81 176 HIS A CA 1
ATOM 1338 C C . HIS A 1 176 ? -0.794 -15.203 -1.348 1.00 96.81 176 HIS A C 1
ATOM 1340 O O . HIS A 1 176 ? -0.726 -16.375 -1.701 1.00 96.81 176 HIS A O 1
ATOM 1346 N N . ALA A 1 177 ? -1.341 -14.257 -2.110 1.00 95.75 177 ALA A N 1
ATOM 1347 C CA . ALA A 1 177 ? -1.897 -14.515 -3.430 1.00 95.75 177 ALA A CA 1
ATOM 1348 C C . ALA A 1 177 ? -0.974 -13.944 -4.512 1.00 95.75 177 ALA A C 1
ATOM 1350 O O . ALA A 1 177 ? -0.941 -12.736 -4.735 1.00 95.75 177 ALA A O 1
ATOM 1351 N N . THR A 1 178 ? -0.204 -14.803 -5.184 1.00 95.50 178 THR A N 1
ATOM 1352 C CA . THR A 1 178 ? 0.723 -14.386 -6.254 1.00 95.50 178 THR A CA 1
ATOM 1353 C C . THR A 1 178 ? -0.027 -13.749 -7.424 1.00 95.50 178 THR A C 1
ATOM 1355 O O . THR A 1 178 ? -1.132 -14.176 -7.755 1.00 95.50 178 THR A O 1
ATOM 1358 N N . THR A 1 179 ? 0.557 -12.744 -8.083 1.00 96.94 179 THR A N 1
ATOM 1359 C CA . THR A 1 179 ? -0.054 -12.021 -9.224 1.00 96.94 179 THR A CA 1
ATOM 1360 C C . THR A 1 179 ? -1.417 -11.361 -8.946 1.00 96.94 179 THR A C 1
ATOM 1362 O O . THR A 1 179 ? -2.080 -10.903 -9.876 1.00 96.94 179 THR A O 1
ATOM 1365 N N . ALA A 1 180 ? -1.841 -11.283 -7.681 1.00 97.62 180 ALA A N 1
ATOM 1366 C CA . ALA A 1 180 ? -3.188 -10.864 -7.307 1.00 97.62 180 ALA A CA 1
ATOM 1367 C C . ALA A 1 180 ? -3.450 -9.375 -7.536 1.00 97.62 180 ALA A C 1
ATOM 1369 O O . ALA A 1 180 ? -4.585 -9.000 -7.820 1.00 97.62 180 ALA A O 1
ATOM 1370 N N . VAL A 1 181 ? -2.428 -8.521 -7.407 1.00 98.25 181 VAL A N 1
ATOM 1371 C CA . VAL A 1 181 ? -2.573 -7.072 -7.611 1.00 98.25 181 VAL A CA 1
ATOM 1372 C C . VAL A 1 181 ? -2.243 -6.713 -9.051 1.00 98.25 181 VAL A C 1
ATOM 1374 O O . VAL A 1 181 ? -1.105 -6.852 -9.497 1.00 98.25 181 VAL A O 1
ATOM 1377 N N . THR A 1 182 ? -3.239 -6.202 -9.763 1.00 96.81 182 THR A N 1
ATOM 1378 C CA . THR A 1 182 ? -3.132 -5.740 -11.149 1.00 96.81 182 THR A CA 1
ATOM 1379 C C . THR A 1 182 ? -3.581 -4.291 -11.236 1.00 96.81 182 THR A C 1
ATOM 1381 O O . THR A 1 182 ? -4.572 -3.918 -10.622 1.00 96.81 182 THR A O 1
ATOM 1384 N N . CYS A 1 183 ? -2.875 -3.452 -11.988 1.00 95.56 183 CYS A N 1
ATOM 1385 C CA . CYS A 1 183 ? -3.285 -2.072 -12.250 1.00 95.56 183 CYS A CA 1
ATOM 1386 C C . CYS A 1 183 ? -3.158 -1.774 -13.739 1.00 95.56 183 CYS A C 1
ATOM 1388 O O . CYS A 1 183 ? -2.076 -1.892 -14.295 1.00 95.56 183 CYS A O 1
ATOM 1390 N N . THR A 1 184 ? -4.228 -1.348 -14.405 1.00 93.19 184 THR A N 1
ATOM 1391 C CA . THR A 1 184 ? -4.113 -0.850 -15.785 1.00 93.19 184 THR A CA 1
ATOM 1392 C C . THR A 1 184 ? -3.980 0.660 -15.740 1.00 93.19 184 THR A C 1
ATOM 1394 O O . THR A 1 184 ? -4.899 1.348 -15.299 1.00 93.19 184 THR A O 1
ATOM 1397 N N . LEU A 1 185 ? -2.846 1.201 -16.177 1.00 89.75 185 LEU A N 1
ATOM 1398 C CA . LEU A 1 185 ? -2.545 2.626 -16.088 1.00 89.75 185 LEU A CA 1
ATOM 1399 C C . LEU A 1 185 ? -2.557 3.274 -17.473 1.00 89.75 185 LEU A C 1
ATOM 1401 O O . LEU A 1 185 ? -1.991 2.766 -18.434 1.00 89.75 185 LEU A O 1
ATOM 1405 N N . GLY A 1 186 ? -3.185 4.445 -17.563 1.00 81.75 186 GLY A N 1
ATOM 1406 C CA . GLY A 1 186 ? -3.197 5.259 -18.777 1.00 81.75 186 GLY A CA 1
ATOM 1407 C C . GLY A 1 186 ? -2.818 6.710 -18.502 1.00 81.75 186 GLY A C 1
ATOM 1408 O O . GLY A 1 186 ? -2.928 7.186 -17.367 1.00 81.75 186 GLY A O 1
ATOM 1409 N N . GLY A 1 187 ? -2.480 7.449 -19.560 1.00 82.62 187 GLY A N 1
ATOM 1410 C CA . GLY A 1 187 ? -1.972 8.828 -19.488 1.00 82.62 187 GLY A CA 1
ATOM 1411 C C . GLY A 1 187 ? -0.562 8.920 -18.902 1.00 82.62 187 GLY A C 1
ATOM 1412 O O . GLY A 1 187 ? -0.021 7.917 -18.439 1.00 82.62 187 GLY A O 1
ATOM 1413 N N . ASP A 1 188 ? -0.004 10.127 -18.873 1.00 84.38 188 ASP A N 1
ATOM 1414 C CA . ASP A 1 188 ? 1.378 10.341 -18.442 1.00 84.38 188 ASP A CA 1
ATOM 1415 C C . ASP A 1 188 ? 1.623 9.949 -16.977 1.00 84.38 188 ASP A C 1
ATOM 1417 O O . ASP A 1 188 ? 0.731 10.103 -16.128 1.00 84.38 188 ASP A O 1
ATOM 1421 N N . PRO A 1 189 ? 2.803 9.392 -16.660 1.00 87.12 189 PRO A N 1
ATOM 1422 C CA . PRO A 1 189 ? 3.210 9.150 -15.286 1.00 87.12 189 PRO A CA 1
ATOM 1423 C C . PRO A 1 189 ? 3.421 10.480 -14.551 1.00 87.12 189 PRO A C 1
ATOM 1425 O O . PRO A 1 189 ? 3.799 11.478 -15.160 1.00 87.12 189 PRO A O 1
ATOM 1428 N N . ALA A 1 190 ? 3.188 10.492 -13.237 1.00 90.00 190 ALA A N 1
ATOM 1429 C CA . ALA A 1 190 ? 3.392 11.701 -12.435 1.00 90.00 190 ALA A CA 1
ATOM 1430 C C . ALA A 1 190 ? 4.880 12.006 -12.171 1.00 90.00 190 ALA A C 1
ATOM 1432 O O . ALA A 1 190 ? 5.235 13.160 -11.951 1.00 90.00 190 ALA A O 1
ATOM 1433 N N . MET A 1 191 ? 5.743 10.987 -12.215 1.00 94.81 191 MET A N 1
ATOM 1434 C CA . MET A 1 191 ? 7.197 11.105 -12.078 1.00 94.81 191 MET A CA 1
ATOM 1435 C C . MET A 1 191 ? 7.903 10.243 -13.126 1.00 94.81 191 MET A C 1
ATOM 1437 O O . MET A 1 191 ? 7.302 9.324 -13.688 1.00 94.81 191 MET A O 1
ATOM 1441 N N . ARG A 1 192 ? 9.175 10.551 -13.386 1.00 95.81 192 ARG A N 1
ATOM 1442 C CA . ARG A 1 192 ? 10.051 9.874 -14.351 1.00 95.81 192 ARG A CA 1
ATOM 1443 C C . ARG A 1 192 ? 11.488 9.832 -13.818 1.00 95.81 192 ARG A C 1
ATOM 1445 O O . ARG A 1 192 ? 11.800 10.539 -12.855 1.00 95.81 192 ARG A O 1
ATOM 1452 N N . GLY A 1 193 ? 12.307 8.976 -14.424 1.00 94.81 193 GLY A N 1
ATOM 1453 C CA . GLY A 1 193 ? 13.756 8.921 -14.238 1.00 94.81 193 GLY A CA 1
ATOM 1454 C C . GLY A 1 193 ? 14.198 8.835 -12.777 1.00 94.81 193 GLY A C 1
ATOM 1455 O O . GLY A 1 193 ? 13.558 8.189 -11.942 1.00 94.81 193 GLY A O 1
ATOM 1456 N N . ALA A 1 194 ? 15.284 9.538 -12.457 1.00 93.19 194 ALA A N 1
ATOM 1457 C CA . ALA A 1 194 ? 15.894 9.518 -11.129 1.00 93.19 194 ALA A CA 1
ATOM 1458 C C . ALA A 1 194 ? 14.936 9.987 -10.018 1.00 93.19 194 ALA A C 1
ATOM 1460 O O . ALA A 1 194 ? 14.895 9.395 -8.942 1.00 93.19 194 ALA A O 1
ATOM 1461 N N . ALA A 1 195 ? 14.096 10.996 -10.281 1.00 94.81 195 ALA A N 1
ATOM 1462 C CA . ALA A 1 195 ? 13.142 11.499 -9.289 1.00 94.81 195 ALA A CA 1
ATOM 1463 C C . ALA A 1 195 ? 12.092 10.442 -8.899 1.00 94.81 195 ALA A C 1
ATOM 1465 O O . ALA A 1 195 ? 11.705 10.346 -7.729 1.00 94.81 195 ALA A O 1
ATOM 1466 N N . ALA A 1 196 ? 11.647 9.636 -9.869 1.00 96.75 196 ALA A N 1
ATOM 1467 C CA . ALA A 1 196 ? 10.771 8.495 -9.626 1.00 96.75 196 ALA A CA 1
ATOM 1468 C C . ALA A 1 196 ? 11.461 7.413 -8.782 1.00 96.75 196 ALA A C 1
ATOM 1470 O O . ALA A 1 196 ? 10.878 6.945 -7.800 1.00 96.75 196 ALA A O 1
ATOM 1471 N N . LEU A 1 197 ? 12.700 7.047 -9.130 1.00 96.38 197 LEU A N 1
ATOM 1472 C CA . LEU A 1 197 ? 13.487 6.055 -8.392 1.00 96.38 197 LEU A CA 1
ATOM 1473 C C . LEU A 1 197 ? 13.736 6.482 -6.940 1.00 96.38 197 LEU A C 1
ATOM 1475 O O . LEU A 1 197 ? 13.467 5.711 -6.017 1.00 96.38 197 LEU A O 1
ATOM 1479 N N . ASP A 1 198 ? 14.140 7.732 -6.723 1.00 95.06 198 ASP A N 1
ATOM 1480 C CA . ASP A 1 198 ? 14.346 8.310 -5.395 1.00 95.06 198 ASP A CA 1
ATOM 1481 C C . ASP A 1 198 ? 13.075 8.258 -4.540 1.00 95.06 198 ASP A C 1
ATOM 1483 O O . ASP A 1 198 ? 13.104 7.934 -3.348 1.00 95.06 198 ASP A O 1
ATOM 1487 N N . ALA A 1 199 ? 11.930 8.595 -5.136 1.00 96.62 199 ALA A N 1
ATOM 1488 C CA . ALA A 1 199 ? 10.651 8.571 -4.444 1.00 96.62 199 ALA A CA 1
ATOM 1489 C C . ALA A 1 199 ? 10.204 7.138 -4.101 1.00 96.62 199 ALA A C 1
ATOM 1491 O O . ALA A 1 199 ? 9.732 6.910 -2.982 1.00 96.62 199 ALA A O 1
ATOM 1492 N N . LEU A 1 200 ? 10.423 6.168 -4.996 1.00 97.31 200 LEU A N 1
ATOM 1493 C CA . LEU A 1 200 ? 10.173 4.747 -4.729 1.00 97.31 200 LEU A CA 1
ATOM 1494 C C . LEU A 1 200 ? 11.082 4.202 -3.626 1.00 97.31 200 LEU A C 1
ATOM 1496 O O . LEU A 1 200 ? 10.582 3.575 -2.693 1.00 97.31 200 LEU A O 1
ATOM 1500 N N . GLY A 1 201 ? 12.386 4.485 -3.678 1.00 96.38 201 GLY A N 1
ATOM 1501 C CA . GLY A 1 201 ? 13.347 4.065 -2.655 1.00 96.38 201 GLY A CA 1
ATOM 1502 C C . GLY A 1 201 ? 13.010 4.633 -1.272 1.00 96.38 201 GLY A C 1
ATOM 1503 O O . GLY A 1 201 ? 12.968 3.904 -0.272 1.00 96.38 201 GLY A O 1
ATOM 1504 N N . ARG A 1 202 ? 12.648 5.924 -1.203 1.00 96.25 202 ARG A N 1
ATOM 1505 C CA . ARG A 1 202 ? 12.118 6.525 0.034 1.00 96.25 202 ARG A CA 1
ATOM 1506 C C . ARG A 1 202 ? 10.842 5.826 0.497 1.00 96.25 202 ARG A C 1
ATOM 1508 O O . ARG A 1 202 ? 10.692 5.576 1.692 1.00 96.25 202 ARG A O 1
ATOM 1515 N N . GLY A 1 203 ? 9.937 5.494 -0.422 1.00 97.31 203 GLY A N 1
ATOM 1516 C CA . GLY A 1 203 ? 8.714 4.750 -0.127 1.00 97.31 203 GLY A CA 1
ATOM 1517 C C . GLY A 1 203 ? 8.992 3.378 0.489 1.00 97.31 203 GLY A C 1
ATOM 1518 O O . GLY A 1 203 ? 8.472 3.092 1.563 1.00 97.31 203 GLY A O 1
ATOM 1519 N N . LEU A 1 204 ? 9.886 2.583 -0.105 1.00 96.50 204 LEU A N 1
ATOM 1520 C CA . LEU A 1 204 ? 10.321 1.286 0.432 1.00 96.50 204 LEU A CA 1
ATOM 1521 C C . LEU A 1 204 ? 10.923 1.420 1.840 1.00 96.50 204 LEU A C 1
ATOM 1523 O O . LEU A 1 204 ? 10.585 0.654 2.748 1.00 96.50 204 LEU A O 1
ATOM 1527 N N . THR A 1 205 ? 11.744 2.448 2.059 1.00 95.25 205 THR A N 1
ATOM 1528 C CA . THR A 1 205 ? 12.324 2.741 3.379 1.00 95.25 205 THR A CA 1
ATOM 1529 C C . THR A 1 205 ? 11.252 3.108 4.410 1.00 95.25 205 THR A C 1
ATOM 1531 O O . THR A 1 205 ? 11.302 2.683 5.568 1.00 95.25 205 THR A O 1
ATOM 1534 N N . LEU A 1 206 ? 10.268 3.921 4.027 1.00 96.19 206 LEU A N 1
ATOM 1535 C CA . LEU A 1 206 ? 9.239 4.430 4.935 1.00 96.19 206 LEU A CA 1
ATOM 1536 C C . LEU A 1 206 ? 8.113 3.419 5.200 1.00 96.19 206 LEU A C 1
ATOM 1538 O O . LEU A 1 206 ? 7.609 3.360 6.324 1.00 96.19 206 LEU A O 1
ATOM 1542 N N . ASP A 1 207 ? 7.772 2.587 4.224 1.00 97.56 207 ASP A N 1
ATOM 1543 C CA . ASP A 1 207 ? 6.654 1.648 4.315 1.00 97.56 207 ASP A CA 1
ATOM 1544 C C . ASP A 1 207 ? 7.111 0.287 4.837 1.00 97.56 207 ASP A C 1
ATOM 1546 O O . ASP A 1 207 ? 6.555 -0.208 5.816 1.00 97.56 207 ASP A O 1
ATOM 1550 N N . TRP A 1 208 ? 8.190 -0.263 4.274 1.00 94.31 208 TRP A N 1
ATOM 1551 C CA . TRP A 1 208 ? 8.693 -1.598 4.610 1.00 94.31 208 TRP A CA 1
ATOM 1552 C C . TRP A 1 208 ? 9.913 -1.583 5.535 1.00 94.31 208 TRP A C 1
ATOM 1554 O O . TRP A 1 208 ? 10.162 -2.554 6.244 1.00 94.31 208 TRP A O 1
ATOM 1564 N N . GLY A 1 209 ? 10.660 -0.475 5.594 1.00 91.81 209 GLY A N 1
ATOM 1565 C CA . GLY A 1 209 ? 11.915 -0.422 6.355 1.00 91.81 209 GLY A CA 1
ATOM 1566 C C . GLY A 1 209 ? 13.075 -1.143 5.665 1.00 91.81 209 GLY A C 1
ATOM 1567 O O . GLY A 1 209 ? 14.041 -1.503 6.337 1.00 91.81 209 GLY A O 1
ATOM 1568 N N . VAL A 1 210 ? 12.955 -1.352 4.353 1.00 90.88 210 VAL A N 1
ATOM 1569 C CA . VAL A 1 210 ? 13.995 -1.878 3.460 1.00 90.88 210 VAL A CA 1
ATOM 1570 C C . VAL A 1 210 ? 15.078 -0.809 3.308 1.00 90.88 210 VAL A C 1
ATOM 1572 O O . VAL A 1 210 ? 14.760 0.363 3.109 1.00 90.88 210 VAL A O 1
ATOM 1575 N N . ALA A 1 211 ? 16.344 -1.199 3.444 1.00 88.56 211 ALA A N 1
ATOM 1576 C CA . ALA A 1 211 ? 17.472 -0.272 3.374 1.00 88.56 211 ALA A CA 1
ATOM 1577 C C . ALA A 1 211 ? 17.954 -0.073 1.931 1.00 88.56 211 ALA A C 1
ATOM 1579 O O . ALA A 1 211 ? 17.883 -0.997 1.120 1.00 88.56 211 ALA A O 1
ATOM 1580 N N . ALA A 1 212 ? 18.470 1.120 1.632 1.00 88.88 212 ALA A N 1
ATOM 1581 C CA . ALA A 1 212 ? 19.210 1.354 0.398 1.00 88.88 212 ALA A CA 1
ATOM 1582 C C . ALA A 1 212 ? 20.535 0.578 0.429 1.00 88.88 212 ALA A C 1
ATOM 1584 O O . ALA A 1 212 ? 21.161 0.466 1.483 1.00 88.88 212 ALA A O 1
ATOM 1585 N N . PHE A 1 213 ? 20.947 0.070 -0.724 1.00 82.88 213 PHE A N 1
ATOM 1586 C CA . PHE A 1 213 ? 22.187 -0.661 -0.941 1.00 82.88 213 PHE A CA 1
ATOM 1587 C C . PHE A 1 213 ? 22.909 -0.068 -2.149 1.00 82.88 213 PHE A C 1
ATOM 1589 O O . PHE A 1 213 ? 22.363 -0.071 -3.261 1.00 82.88 213 PHE A O 1
ATOM 1596 N N . ALA A 1 214 ? 24.117 0.445 -1.925 1.00 74.38 214 ALA A N 1
ATOM 1597 C CA . ALA A 1 214 ? 24.990 0.882 -3.001 1.00 74.38 214 ALA A CA 1
ATOM 1598 C C . ALA A 1 214 ? 25.853 -0.289 -3.486 1.00 74.38 214 ALA A C 1
ATOM 1600 O O . ALA A 1 214 ? 26.242 -1.169 -2.717 1.00 74.38 214 ALA A O 1
ATOM 1601 N N . SER A 1 215 ? 26.146 -0.301 -4.783 1.00 67.12 215 SER A N 1
ATOM 1602 C CA . SER A 1 215 ? 27.052 -1.270 -5.393 1.00 67.12 215 SER A CA 1
ATOM 1603 C C . SER A 1 215 ? 28.420 -1.222 -4.698 1.00 67.12 215 SER A C 1
ATOM 1605 O O . SER A 1 215 ? 29.073 -0.181 -4.693 1.00 67.12 215 SER A O 1
ATOM 1607 N N . GLY A 1 216 ? 28.857 -2.346 -4.118 1.00 61.88 216 GLY A N 1
ATOM 1608 C CA . GLY A 1 216 ? 30.143 -2.461 -3.415 1.00 61.88 216 GLY A CA 1
ATOM 1609 C C . GLY A 1 216 ? 30.070 -2.428 -1.884 1.00 61.88 216 GLY A C 1
ATOM 1610 O O . GLY A 1 216 ? 31.092 -2.677 -1.248 1.00 61.88 216 GLY A O 1
ATOM 1611 N N . ASP A 1 217 ? 28.894 -2.186 -1.298 1.00 64.50 217 ASP A N 1
ATOM 1612 C CA . ASP A 1 217 ? 28.673 -2.347 0.144 1.00 64.50 217 ASP A CA 1
ATOM 1613 C C . ASP A 1 217 ? 28.472 -3.829 0.526 1.00 64.50 217 ASP A C 1
ATOM 1615 O O . ASP A 1 217 ? 28.072 -4.658 -0.298 1.00 64.50 217 ASP A O 1
ATOM 1619 N N . ASP A 1 218 ? 28.695 -4.175 1.799 1.00 65.31 218 ASP A N 1
ATOM 1620 C CA . ASP A 1 218 ? 28.293 -5.481 2.336 1.00 65.31 218 ASP A CA 1
ATOM 1621 C C . ASP A 1 218 ? 26.758 -5.589 2.352 1.00 65.31 218 ASP A C 1
ATOM 1623 O O . ASP A 1 218 ? 26.058 -4.730 2.898 1.00 65.31 218 ASP A O 1
ATOM 1627 N N . GLN A 1 219 ? 26.211 -6.655 1.756 1.00 64.81 219 GLN A N 1
ATOM 1628 C CA . GLN A 1 219 ? 24.762 -6.867 1.690 1.00 64.81 219 GLN A CA 1
ATOM 1629 C C . GLN A 1 219 ? 24.168 -6.943 3.110 1.00 64.81 219 GLN A C 1
ATOM 1631 O O . GLN A 1 219 ? 24.617 -7.757 3.923 1.00 64.81 219 GLN A O 1
ATOM 1636 N N . PRO A 1 220 ? 23.141 -6.136 3.438 1.00 62.38 220 PRO A N 1
ATOM 1637 C CA . PRO A 1 220 ? 22.611 -6.087 4.794 1.00 62.38 220 PRO A CA 1
ATOM 1638 C C . PRO A 1 220 ? 21.974 -7.425 5.187 1.00 62.38 220 PRO A C 1
ATOM 1640 O O . PRO A 1 220 ? 21.050 -7.915 4.535 1.00 62.38 220 PRO A O 1
ATOM 1643 N N . ALA A 1 221 ? 22.444 -8.007 6.291 1.00 57.06 221 ALA A N 1
ATOM 1644 C CA . ALA A 1 221 ? 21.923 -9.264 6.816 1.00 57.06 221 ALA A CA 1
ATOM 1645 C C . ALA A 1 221 ? 20.477 -9.117 7.341 1.00 57.06 221 ALA A C 1
ATOM 1647 O O . ALA A 1 221 ? 20.154 -8.184 8.079 1.00 57.06 221 ALA A O 1
ATOM 1648 N N . GLY A 1 222 ? 19.603 -10.067 6.989 1.00 59.03 222 GLY A N 1
ATOM 1649 C CA . GLY A 1 222 ? 18.292 -10.281 7.623 1.00 59.03 222 GLY A CA 1
ATOM 1650 C C . GLY A 1 222 ? 17.173 -9.279 7.301 1.00 59.03 222 GLY A C 1
ATOM 1651 O O . GLY A 1 222 ? 16.046 -9.469 7.754 1.00 59.03 222 GLY A O 1
ATOM 1652 N N . ARG A 1 223 ? 17.426 -8.220 6.522 1.00 66.94 223 ARG A N 1
ATOM 1653 C CA . ARG A 1 223 ? 16.380 -7.343 5.966 1.00 66.94 223 ARG A CA 1
ATOM 1654 C C . ARG A 1 223 ? 16.548 -7.249 4.460 1.00 66.94 223 ARG A C 1
ATOM 1656 O O . ARG A 1 223 ? 17.677 -7.200 3.984 1.00 66.94 223 ARG A O 1
ATOM 1663 N N . GLY A 1 224 ? 15.435 -7.210 3.725 1.00 79.81 224 GLY A N 1
ATOM 1664 C CA . GLY A 1 224 ? 15.472 -6.887 2.299 1.00 79.81 224 GLY A CA 1
ATOM 1665 C C . GLY A 1 224 ? 16.167 -5.544 2.065 1.00 79.81 224 GLY A C 1
ATOM 1666 O O . GLY A 1 224 ? 16.174 -4.670 2.941 1.00 79.81 224 GLY A O 1
ATOM 1667 N N . TYR A 1 225 ? 16.727 -5.376 0.876 1.00 89.06 225 TYR A N 1
ATOM 1668 C CA . TYR A 1 225 ? 17.390 -4.144 0.453 1.00 89.06 225 TYR A CA 1
ATOM 16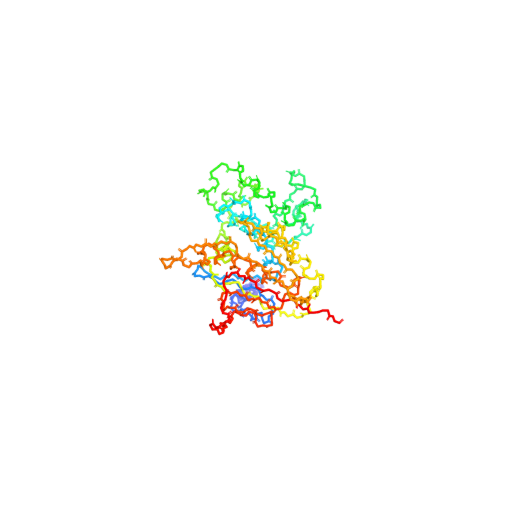69 C C . TYR A 1 225 ? 16.813 -3.653 -0.869 1.00 89.06 225 TYR A C 1
ATOM 1671 O O . TYR A 1 225 ? 16.126 -4.400 -1.561 1.00 89.06 225 TYR A O 1
ATOM 1679 N N . PHE A 1 226 ? 17.103 -2.412 -1.242 1.00 93.31 226 PHE A N 1
ATOM 1680 C CA . PHE A 1 226 ? 16.864 -1.934 -2.596 1.00 93.31 226 PHE A CA 1
ATOM 1681 C C . PHE A 1 226 ? 18.083 -1.206 -3.154 1.00 93.31 226 PHE A C 1
ATOM 1683 O O . PHE A 1 226 ? 18.864 -0.637 -2.401 1.00 93.31 226 PHE A O 1
ATOM 1690 N N . SER A 1 227 ? 18.227 -1.201 -4.472 1.00 92.12 227 SER A N 1
ATOM 1691 C CA . SER A 1 227 ? 19.255 -0.449 -5.182 1.00 92.12 227 SER A CA 1
ATOM 1692 C C . SER A 1 227 ? 18.656 0.228 -6.409 1.00 92.12 227 SER A C 1
ATOM 1694 O O . SER A 1 227 ? 17.828 -0.363 -7.104 1.00 92.12 227 SER A O 1
ATOM 1696 N N . THR A 1 228 ? 19.061 1.472 -6.643 1.00 90.31 228 THR A N 1
ATOM 1697 C CA . THR A 1 228 ? 18.749 2.268 -7.843 1.00 90.31 228 THR A CA 1
ATOM 1698 C C . THR A 1 228 ? 19.947 2.378 -8.785 1.00 90.31 228 THR A C 1
ATOM 1700 O O . THR A 1 228 ? 19.832 2.979 -9.843 1.00 90.31 228 THR A O 1
ATOM 1703 N N . ASP A 1 229 ? 21.099 1.834 -8.387 1.00 84.44 229 ASP A N 1
ATOM 1704 C CA . ASP A 1 229 ? 22.302 1.729 -9.210 1.00 84.44 229 ASP A CA 1
ATOM 1705 C C . ASP A 1 229 ? 22.372 0.305 -9.765 1.00 84.44 229 ASP A C 1
ATOM 1707 O O . ASP A 1 229 ? 23.066 -0.568 -9.245 1.00 84.44 229 ASP A O 1
ATOM 1711 N N . VAL A 1 230 ? 21.528 0.029 -10.759 1.00 84.88 230 VAL A N 1
ATOM 1712 C CA . VAL A 1 230 ? 21.416 -1.303 -11.356 1.00 84.88 230 VAL A CA 1
ATOM 1713 C C . VAL A 1 230 ? 22.083 -1.270 -12.722 1.00 84.88 230 VAL A C 1
ATOM 1715 O O . VAL A 1 230 ? 21.486 -0.812 -13.690 1.00 84.88 230 VAL A O 1
ATOM 1718 N N . ASP A 1 231 ? 23.341 -1.712 -12.778 1.00 84.69 231 ASP A N 1
ATOM 1719 C CA . ASP A 1 231 ? 24.167 -1.758 -13.995 1.00 84.69 231 ASP A CA 1
ATOM 1720 C C . ASP A 1 231 ? 24.244 -0.410 -14.747 1.00 84.69 231 ASP A C 1
ATOM 1722 O O . ASP A 1 231 ? 24.380 -0.360 -15.970 1.00 84.69 231 ASP A O 1
ATOM 1726 N N . GLY A 1 232 ? 24.145 0.703 -14.011 1.00 83.31 232 GLY A N 1
ATOM 1727 C CA . GLY A 1 232 ? 24.124 2.055 -14.568 1.00 83.31 232 GLY A CA 1
ATOM 1728 C C . GLY A 1 232 ? 22.821 2.451 -15.276 1.00 83.31 232 GLY A C 1
ATOM 1729 O O . GLY A 1 232 ? 22.781 3.522 -15.880 1.00 83.31 232 GLY A O 1
ATOM 1730 N N . ASP A 1 233 ? 21.761 1.636 -15.217 1.00 88.38 233 ASP A N 1
ATOM 1731 C CA . ASP A 1 233 ? 20.451 1.973 -15.780 1.00 88.38 233 ASP A CA 1
ATOM 1732 C C . ASP A 1 233 ? 19.712 2.980 -14.872 1.00 88.38 233 ASP A C 1
ATOM 1734 O O . ASP A 1 233 ? 19.289 2.627 -13.766 1.00 88.38 233 ASP A O 1
ATOM 1738 N N . PRO A 1 234 ? 19.480 4.229 -15.329 1.00 89.31 234 PRO A N 1
ATOM 1739 C CA . PRO A 1 234 ? 18.849 5.275 -14.525 1.00 89.31 234 PRO A CA 1
ATOM 1740 C C . PRO A 1 234 ? 17.326 5.107 -14.391 1.00 89.31 234 PRO A C 1
ATOM 1742 O O . PRO A 1 234 ? 16.639 6.009 -13.906 1.00 89.31 234 PRO A O 1
ATOM 1745 N N . THR A 1 235 ? 16.767 3.994 -14.868 1.00 95.12 235 THR A N 1
ATOM 1746 C CA . THR A 1 235 ? 15.332 3.694 -14.830 1.00 95.12 235 THR A CA 1
ATOM 1747 C C . THR A 1 235 ? 14.997 2.440 -14.035 1.00 95.12 235 THR A C 1
ATOM 1749 O O . THR A 1 235 ? 13.815 2.120 -13.885 1.00 95.12 235 THR A O 1
ATOM 1752 N N . LEU A 1 236 ? 15.998 1.741 -13.500 1.00 96.19 236 LEU A N 1
ATOM 1753 C CA . LEU A 1 236 ? 15.811 0.437 -12.885 1.00 96.19 236 LEU A CA 1
ATOM 1754 C C . LEU A 1 236 ? 15.990 0.498 -11.362 1.0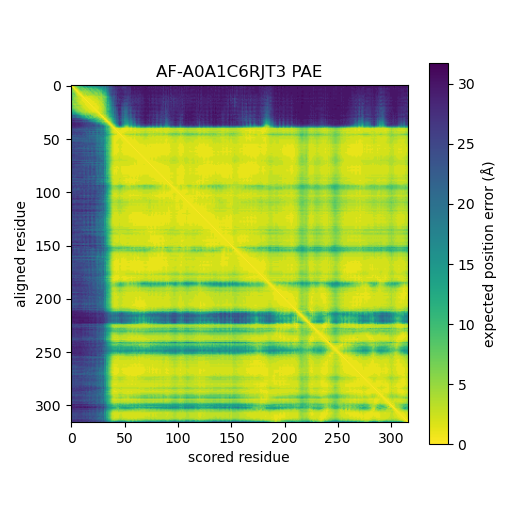0 96.19 236 LEU A C 1
ATOM 1756 O O . LEU A 1 236 ? 16.980 0.989 -10.829 1.00 96.19 236 LEU A O 1
ATOM 1760 N N . LEU A 1 237 ? 15.000 -0.038 -10.655 1.00 96.56 237 LEU A N 1
ATOM 1761 C CA . LEU A 1 237 ? 15.018 -0.291 -9.221 1.00 96.56 237 LEU A CA 1
ATOM 1762 C C . LEU A 1 237 ? 15.043 -1.800 -8.997 1.00 96.56 237 LEU A C 1
ATOM 1764 O O . LEU A 1 237 ? 14.212 -2.536 -9.532 1.00 96.56 237 LEU A O 1
ATOM 1768 N N . LYS A 1 238 ? 15.945 -2.254 -8.137 1.00 95.56 238 LYS A N 1
ATOM 1769 C CA . LYS A 1 238 ? 16.042 -3.642 -7.688 1.00 95.56 238 LYS A CA 1
ATOM 1770 C C . LYS A 1 238 ? 15.704 -3.716 -6.211 1.00 95.56 238 LYS A C 1
ATOM 1772 O O . LYS A 1 238 ? 16.244 -2.935 -5.438 1.00 95.56 238 LYS A O 1
ATOM 1777 N N . VAL A 1 239 ? 14.855 -4.655 -5.806 1.00 95.31 239 VAL A N 1
ATOM 1778 C CA . VAL A 1 239 ? 14.555 -4.946 -4.397 1.00 95.31 239 VAL A CA 1
ATOM 1779 C C . VAL A 1 239 ? 14.954 -6.386 -4.107 1.00 95.31 239 VAL A C 1
ATOM 1781 O O . VAL A 1 239 ? 14.350 -7.310 -4.642 1.00 95.31 239 VAL A O 1
ATOM 1784 N N . GLY A 1 240 ? 15.982 -6.584 -3.288 1.00 91.94 240 GLY A N 1
ATOM 1785 C CA . GLY A 1 240 ? 16.483 -7.906 -2.931 1.00 91.94 240 GLY A CA 1
ATOM 1786 C C . GLY A 1 240 ? 15.691 -8.560 -1.801 1.00 91.94 240 GLY A C 1
ATOM 1787 O O . GLY A 1 240 ? 15.332 -7.919 -0.806 1.00 91.94 240 GLY A O 1
ATOM 1788 N N . VAL A 1 241 ? 15.455 -9.858 -1.954 1.00 89.69 241 VAL A N 1
ATOM 1789 C CA . VAL A 1 241 ? 14.864 -10.749 -0.957 1.00 89.69 241 VAL A CA 1
ATOM 1790 C C . VAL A 1 241 ? 16.007 -11.430 -0.205 1.00 89.69 241 VAL A C 1
ATOM 1792 O O . VAL A 1 241 ? 16.834 -12.098 -0.813 1.00 89.69 241 VAL A O 1
ATOM 1795 N N . ASN A 1 242 ? 16.065 -11.244 1.117 1.00 82.19 242 ASN A N 1
ATOM 1796 C CA . ASN A 1 242 ? 17.158 -11.730 1.972 1.00 82.19 242 ASN A CA 1
ATOM 1797 C C . ASN A 1 242 ? 16.684 -12.808 2.963 1.00 82.19 242 ASN A C 1
ATOM 1799 O O . ASN A 1 242 ? 17.074 -12.788 4.131 1.00 82.19 242 ASN A O 1
ATOM 1803 N N . ASP A 1 243 ? 15.810 -13.710 2.515 1.00 84.69 243 ASP A N 1
ATOM 1804 C CA . ASP A 1 243 ? 15.284 -14.815 3.321 1.00 84.69 243 ASP A CA 1
ATOM 1805 C C . ASP A 1 243 ? 15.451 -16.132 2.553 1.00 84.69 243 ASP A C 1
ATOM 1807 O O . ASP A 1 243 ? 14.791 -16.377 1.540 1.00 84.69 243 ASP A O 1
ATOM 1811 N N . PHE A 1 244 ? 16.401 -16.939 3.024 1.00 85.12 244 PHE A N 1
ATOM 1812 C CA . PHE A 1 244 ? 16.876 -18.141 2.354 1.00 85.12 244 PHE A CA 1
ATOM 1813 C C . PHE A 1 244 ? 16.842 -19.332 3.303 1.00 85.12 244 PHE A C 1
ATOM 1815 O O . PHE A 1 244 ? 17.156 -19.218 4.489 1.00 85.12 244 PHE A O 1
ATOM 1822 N N . GLU A 1 245 ? 16.545 -20.497 2.749 1.00 86.75 245 GLU A N 1
ATOM 1823 C CA . GLU A 1 245 ? 16.624 -21.787 3.417 1.00 86.75 245 GLU A CA 1
ATOM 1824 C C . GLU A 1 245 ? 17.539 -22.738 2.640 1.00 86.75 245 GLU A C 1
ATOM 182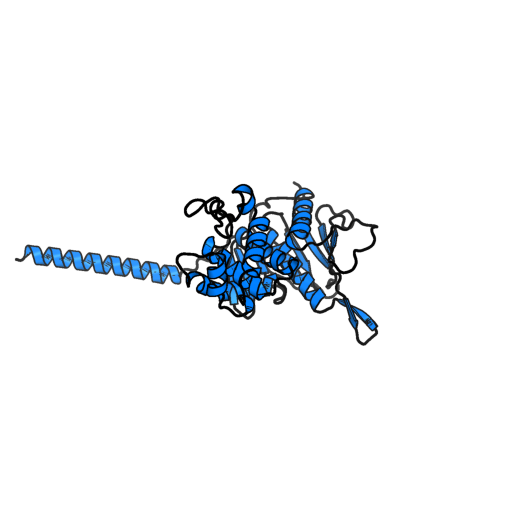6 O O . GLU A 1 245 ? 17.930 -22.479 1.499 1.00 86.75 245 GLU A O 1
ATOM 1831 N N . ARG A 1 246 ? 17.939 -23.837 3.280 1.00 87.69 246 ARG A N 1
ATOM 1832 C CA . ARG A 1 246 ? 18.779 -24.854 2.648 1.00 87.69 246 ARG A CA 1
ATOM 1833 C C . ARG A 1 246 ? 17.895 -25.999 2.155 1.00 87.69 246 ARG A C 1
ATOM 1835 O O . ARG A 1 246 ? 17.155 -26.576 2.948 1.00 87.69 246 ARG A O 1
ATOM 1842 N N . SER A 1 247 ? 18.003 -26.337 0.873 1.00 83.75 247 SER A N 1
ATOM 1843 C CA . SER A 1 247 ? 17.315 -27.481 0.274 1.00 83.75 247 SER A CA 1
ATOM 1844 C C . SER A 1 247 ? 17.820 -28.808 0.867 1.00 83.75 247 SER A C 1
ATOM 1846 O O . SER A 1 247 ? 18.925 -28.849 1.427 1.00 83.75 247 SER A O 1
ATOM 1848 N N . PRO A 1 248 ? 17.066 -29.915 0.724 1.00 83.69 248 PRO A N 1
ATOM 1849 C CA . PRO A 1 248 ? 17.520 -31.246 1.139 1.00 83.69 248 PRO A CA 1
ATOM 1850 C C . PRO A 1 248 ? 18.875 -31.654 0.532 1.00 83.69 248 PRO A C 1
ATOM 1852 O O . PRO A 1 248 ? 19.661 -32.348 1.172 1.00 83.69 248 PRO A O 1
ATOM 1855 N N . GLU A 1 249 ? 19.178 -31.177 -0.677 1.00 86.50 249 GLU A N 1
ATOM 1856 C CA . GLU A 1 249 ? 20.424 -31.409 -1.420 1.00 86.50 249 GLU A CA 1
ATOM 1857 C C . GLU A 1 249 ? 21.564 -30.459 -1.006 1.00 86.50 249 GLU A C 1
ATOM 1859 O O . GLU A 1 249 ? 22.670 -30.536 -1.538 1.00 86.50 249 GLU A O 1
ATOM 1864 N N . GLY A 1 250 ? 21.316 -29.552 -0.057 1.00 82.00 250 GLY A N 1
ATOM 1865 C CA . GLY A 1 250 ? 22.314 -28.636 0.493 1.00 82.00 250 GLY A CA 1
ATOM 1866 C C . GLY A 1 250 ? 22.461 -27.304 -0.247 1.00 82.00 250 GLY A C 1
ATOM 1867 O O . GLY A 1 250 ? 23.291 -26.488 0.161 1.00 82.00 250 GLY A O 1
ATOM 1868 N N . SER A 1 251 ? 21.663 -27.055 -1.291 1.00 85.38 251 SER A N 1
ATOM 1869 C CA . SER A 1 251 ? 21.665 -25.782 -2.025 1.00 85.38 251 SER A CA 1
ATOM 1870 C C . SER A 1 251 ? 20.931 -24.680 -1.248 1.00 85.38 251 SER A C 1
ATOM 1872 O O . SER A 1 251 ? 20.004 -24.970 -0.497 1.00 85.38 251 SER A O 1
ATOM 1874 N N . LEU A 1 252 ? 21.353 -23.418 -1.376 1.00 83.69 252 LEU A N 1
ATOM 1875 C CA . LEU A 1 252 ? 20.599 -22.280 -0.833 1.00 83.69 252 LEU A CA 1
ATOM 1876 C C . LEU A 1 252 ? 19.475 -21.909 -1.803 1.00 83.69 252 LEU A C 1
ATOM 1878 O O . LEU A 1 252 ? 19.732 -21.711 -2.989 1.00 83.69 252 LEU A O 1
ATOM 1882 N N . MET A 1 253 ? 18.254 -21.794 -1.290 1.00 86.94 253 MET A N 1
ATOM 1883 C CA . MET A 1 253 ? 17.061 -21.406 -2.041 1.00 86.94 253 MET A CA 1
ATOM 1884 C C . MET A 1 253 ? 16.309 -20.313 -1.283 1.00 86.94 253 MET A C 1
ATOM 1886 O O . MET A 1 253 ? 16.425 -20.212 -0.061 1.00 86.94 253 MET A O 1
ATOM 1890 N N . THR A 1 254 ? 15.544 -19.480 -1.986 1.00 88.50 254 THR A N 1
ATOM 1891 C CA . THR A 1 254 ? 14.638 -18.526 -1.334 1.00 88.50 254 THR A CA 1
ATOM 1892 C C . THR A 1 254 ? 13.586 -19.304 -0.544 1.00 88.50 254 THR A C 1
ATOM 1894 O O . THR A 1 254 ? 12.964 -20.219 -1.081 1.00 88.50 254 THR A O 1
ATOM 1897 N N . SER A 1 255 ? 13.387 -18.962 0.731 1.00 91.19 255 SER A N 1
ATOM 1898 C CA . SER A 1 255 ? 12.383 -19.639 1.558 1.00 91.19 255 SER A CA 1
ATOM 1899 C C . SER A 1 255 ? 10.961 -19.283 1.111 1.00 91.19 255 SER A C 1
ATOM 1901 O O . SER A 1 255 ? 10.740 -18.283 0.422 1.00 91.19 255 SER A O 1
ATOM 1903 N N . ALA A 1 256 ? 9.953 -20.036 1.558 1.00 91.69 256 ALA A N 1
ATOM 1904 C CA . ALA A 1 256 ? 8.553 -19.665 1.314 1.00 91.69 256 ALA A CA 1
ATOM 1905 C C . ALA A 1 256 ? 8.203 -18.257 1.854 1.00 91.69 256 ALA A C 1
ATOM 1907 O O . ALA A 1 256 ? 7.385 -17.543 1.269 1.00 91.69 256 ALA A O 1
ATOM 1908 N N . GLU A 1 257 ? 8.836 -17.828 2.953 1.00 91.44 257 GLU A N 1
ATOM 1909 C CA . GLU A 1 257 ? 8.731 -16.455 3.459 1.00 91.44 257 GLU A CA 1
ATOM 1910 C C . GLU A 1 257 ? 9.391 -15.453 2.517 1.00 91.44 257 GLU A C 1
ATOM 1912 O O . GLU A 1 257 ? 8.796 -14.415 2.228 1.00 91.44 257 GLU A O 1
ATOM 1917 N N . GLY A 1 258 ? 10.579 -15.773 2.005 1.00 92.62 258 GLY A N 1
ATOM 1918 C CA . GLY A 1 258 ? 11.281 -14.950 1.030 1.00 92.62 258 GLY A CA 1
ATOM 1919 C C . GLY A 1 258 ? 10.466 -14.749 -0.243 1.00 92.62 258 GLY A C 1
ATOM 1920 O O . GLY A 1 258 ? 10.263 -13.608 -0.665 1.00 92.62 258 GLY A O 1
ATOM 1921 N N . VAL A 1 259 ? 9.898 -15.827 -0.791 1.00 94.50 259 VAL A N 1
ATOM 1922 C CA . VAL A 1 259 ? 9.015 -15.760 -1.965 1.00 94.50 259 VAL A CA 1
ATOM 1923 C C . VAL A 1 259 ? 7.821 -14.849 -1.682 1.00 94.50 259 VAL A C 1
ATOM 1925 O O . VAL A 1 259 ? 7.479 -13.960 -2.468 1.00 94.50 259 VAL A O 1
ATOM 1928 N N . ARG A 1 260 ? 7.209 -15.010 -0.506 1.00 95.44 260 ARG A N 1
ATOM 1929 C CA . ARG A 1 260 ? 6.098 -14.162 -0.074 1.00 95.44 260 ARG A CA 1
ATOM 1930 C C . ARG A 1 260 ? 6.510 -12.697 0.074 1.00 95.44 260 ARG A C 1
ATOM 1932 O O . ARG A 1 260 ? 5.765 -11.808 -0.338 1.00 95.44 260 ARG A O 1
ATOM 1939 N N . ALA A 1 261 ? 7.692 -12.423 0.623 1.00 94.38 261 ALA A N 1
ATOM 1940 C CA . ALA A 1 261 ? 8.237 -11.077 0.758 1.00 94.38 261 ALA A CA 1
ATOM 1941 C C . ALA A 1 261 ? 8.474 -10.409 -0.603 1.00 94.38 261 ALA A C 1
ATOM 1943 O O . ALA A 1 261 ? 8.119 -9.242 -0.775 1.00 94.38 261 ALA A O 1
ATOM 1944 N N . GLY A 1 262 ? 8.987 -11.139 -1.593 1.00 96.25 262 GLY A N 1
ATOM 1945 C CA . GLY A 1 262 ? 9.113 -10.607 -2.945 1.00 96.25 262 GLY A CA 1
ATOM 1946 C C . GLY A 1 262 ? 7.758 -10.268 -3.573 1.00 96.25 262 GLY A C 1
ATOM 1947 O O . GLY A 1 262 ? 7.597 -9.174 -4.116 1.00 96.25 262 GLY A O 1
ATOM 1948 N N . TRP A 1 263 ? 6.730 -11.106 -3.387 1.00 97.94 263 TRP A N 1
ATOM 1949 C CA . TRP A 1 263 ? 5.365 -10.781 -3.828 1.00 97.94 263 TRP A CA 1
ATOM 1950 C C . TRP A 1 263 ? 4.784 -9.544 -3.128 1.00 97.94 263 TRP A C 1
ATOM 1952 O O . TRP A 1 263 ? 4.142 -8.721 -3.784 1.00 97.94 263 TRP A O 1
ATOM 1962 N N . ARG A 1 264 ? 5.062 -9.342 -1.831 1.00 97.00 264 ARG A N 1
ATOM 1963 C CA . ARG A 1 264 ? 4.697 -8.107 -1.105 1.00 97.00 264 ARG A CA 1
ATOM 1964 C C . ARG A 1 264 ? 5.305 -6.864 -1.757 1.00 97.00 264 ARG A C 1
ATOM 1966 O O . ARG A 1 264 ? 4.598 -5.881 -1.987 1.00 97.00 264 ARG A O 1
ATOM 1973 N N . TYR A 1 265 ? 6.598 -6.903 -2.083 1.00 97.94 265 TYR A N 1
ATOM 1974 C CA . TYR A 1 265 ? 7.279 -5.780 -2.733 1.00 97.94 265 TYR A CA 1
ATOM 1975 C C . TYR A 1 265 ? 6.769 -5.554 -4.158 1.00 97.94 265 TYR A C 1
ATOM 1977 O O . TYR A 1 265 ? 6.480 -4.414 -4.522 1.00 97.94 265 TYR A O 1
ATOM 1985 N N . ALA A 1 266 ? 6.586 -6.620 -4.939 1.00 98.56 266 ALA A N 1
ATOM 1986 C CA . ALA A 1 266 ? 6.054 -6.548 -6.296 1.00 98.56 266 ALA A CA 1
ATOM 1987 C C . ALA A 1 266 ? 4.655 -5.908 -6.325 1.00 98.56 266 ALA A C 1
ATOM 1989 O O . ALA A 1 266 ? 4.421 -4.955 -7.070 1.00 98.56 266 ALA A O 1
ATOM 1990 N N . HIS A 1 267 ? 3.741 -6.350 -5.456 1.00 98.75 267 HIS A N 1
ATOM 1991 C CA . HIS A 1 267 ? 2.409 -5.755 -5.341 1.00 98.75 267 HIS A CA 1
ATOM 1992 C C . HIS A 1 267 ? 2.444 -4.305 -4.853 1.00 98.75 267 HIS A C 1
ATOM 1994 O O . HIS A 1 267 ? 1.686 -3.475 -5.361 1.00 98.75 267 HIS A O 1
ATOM 2000 N N . TRP A 1 268 ? 3.331 -3.963 -3.912 1.00 98.62 268 TRP A N 1
ATOM 2001 C CA . TRP A 1 268 ? 3.505 -2.579 -3.468 1.00 98.62 268 TRP A CA 1
ATOM 2002 C C . TRP A 1 268 ? 3.993 -1.678 -4.614 1.00 98.62 268 TRP A C 1
ATOM 2004 O O . TRP A 1 268 ? 3.451 -0.585 -4.790 1.00 98.62 268 TRP A O 1
ATOM 2014 N N . LEU A 1 269 ? 4.937 -2.147 -5.438 1.00 98.62 269 LEU A N 1
ATOM 2015 C CA . LEU A 1 269 ? 5.457 -1.422 -6.605 1.00 98.62 269 LEU A CA 1
ATOM 2016 C C . LEU A 1 269 ? 4.375 -1.203 -7.672 1.00 98.62 269 LEU A C 1
ATOM 2018 O O . LEU A 1 269 ? 4.216 -0.082 -8.154 1.00 98.62 269 LEU A O 1
ATOM 2022 N N . VAL A 1 270 ? 3.572 -2.229 -7.977 1.00 98.50 270 VAL A N 1
ATOM 2023 C CA . VAL A 1 270 ? 2.405 -2.104 -8.873 1.00 98.50 270 VAL A CA 1
ATOM 2024 C C . VAL A 1 270 ? 1.385 -1.105 -8.317 1.00 98.50 270 VAL A C 1
ATOM 2026 O O . VAL A 1 270 ? 0.891 -0.245 -9.046 1.00 98.50 270 VAL A O 1
ATOM 2029 N N . SER A 1 271 ? 1.118 -1.151 -7.011 1.00 98.19 271 SER A N 1
ATOM 2030 C CA . SER A 1 271 ? 0.191 -0.232 -6.334 1.00 98.19 271 SER A CA 1
ATOM 2031 C C . SER A 1 271 ? 0.656 1.228 -6.389 1.00 98.19 271 SER A C 1
ATOM 2033 O O . SER A 1 271 ? -0.161 2.141 -6.480 1.00 98.19 271 SER A O 1
ATOM 2035 N N . HIS A 1 272 ? 1.970 1.459 -6.378 1.00 97.31 272 HIS A N 1
ATOM 2036 C CA . HIS A 1 272 ? 2.597 2.784 -6.420 1.00 97.31 272 HIS A CA 1
ATOM 2037 C C . HIS A 1 272 ? 2.979 3.237 -7.832 1.00 97.31 272 HIS A C 1
ATOM 2039 O O . HIS A 1 272 ? 3.600 4.294 -7.995 1.00 97.31 272 HIS A O 1
ATOM 2045 N N . ALA A 1 273 ? 2.586 2.484 -8.859 1.00 96.62 273 ALA A N 1
ATOM 2046 C CA . ALA A 1 273 ? 3.077 2.688 -10.208 1.00 96.62 273 ALA A CA 1
ATOM 2047 C C . ALA A 1 273 ? 2.642 4.020 -10.832 1.00 96.62 273 ALA A C 1
ATOM 2049 O O . ALA A 1 273 ? 3.458 4.698 -11.451 1.00 96.62 273 ALA A O 1
ATOM 2050 N N . LYS A 1 274 ? 1.389 4.457 -10.639 1.00 93.12 274 LYS A N 1
ATOM 2051 C CA . LYS A 1 274 ? 0.899 5.708 -11.248 1.00 93.12 274 LYS A CA 1
ATOM 2052 C C . LYS A 1 274 ? 1.576 6.968 -10.680 1.00 93.12 274 LYS A C 1
ATOM 2054 O O . LYS A 1 274 ? 2.019 7.786 -11.492 1.00 93.12 274 LYS A O 1
ATOM 2059 N N . PRO A 1 275 ? 1.691 7.148 -9.346 1.00 91.69 275 PRO A N 1
ATOM 2060 C CA . PRO A 1 275 ? 2.359 8.322 -8.782 1.00 91.69 275 PRO A CA 1
ATOM 2061 C C . PRO A 1 275 ? 3.870 8.366 -9.046 1.00 91.69 275 PRO A C 1
ATOM 2063 O O . PRO A 1 275 ? 4.437 9.451 -9.065 1.00 91.69 275 PRO A O 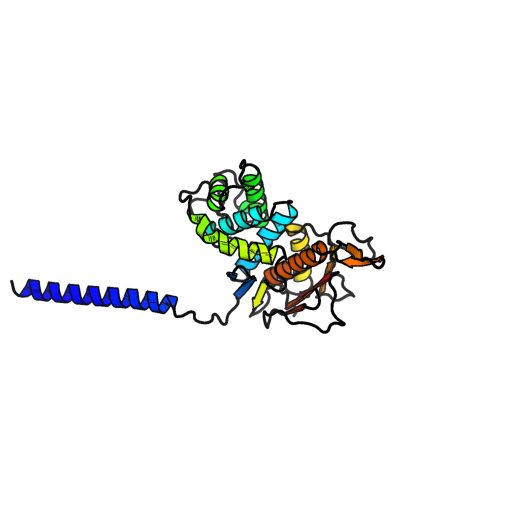1
ATOM 2066 N N . HIS A 1 276 ? 4.510 7.214 -9.272 1.00 95.44 276 HIS A N 1
ATOM 2067 C CA . HIS A 1 276 ? 5.970 7.117 -9.400 1.00 95.44 276 HIS A CA 1
ATOM 2068 C C . HIS A 1 276 ? 6.445 6.696 -10.792 1.00 95.44 276 HIS A C 1
ATOM 2070 O O . HIS A 1 276 ? 7.621 6.437 -10.991 1.00 95.44 276 HIS A O 1
ATOM 2076 N N . GLY A 1 277 ? 5.544 6.585 -11.764 1.00 94.81 277 GLY A N 1
ATOM 2077 C CA . GLY A 1 277 ? 5.903 6.229 -13.132 1.00 94.81 277 GLY A CA 1
ATOM 2078 C C . GLY A 1 277 ? 6.523 4.846 -13.309 1.00 94.81 277 GLY A C 1
ATOM 2079 O O . GLY A 1 277 ? 7.294 4.671 -14.247 1.00 94.81 277 GLY A O 1
ATOM 2080 N N . VAL A 1 278 ? 6.184 3.863 -12.470 1.00 97.31 278 VAL A N 1
ATOM 2081 C CA . VAL A 1 278 ? 6.581 2.466 -12.713 1.00 97.31 278 VAL A CA 1
ATOM 2082 C C . VAL A 1 278 ? 5.823 1.959 -13.936 1.00 97.31 278 VAL A C 1
ATOM 2084 O O . VAL A 1 278 ? 4.591 1.978 -13.969 1.00 97.31 278 VAL A O 1
ATOM 2087 N N . LYS A 1 279 ? 6.556 1.501 -14.950 1.00 96.38 279 LYS A N 1
ATOM 2088 C CA . LYS A 1 279 ? 5.986 0.969 -16.195 1.00 96.38 279 LYS A CA 1
ATOM 2089 C C . LYS A 1 279 ? 6.030 -0.553 -16.265 1.00 96.38 279 LYS A C 1
ATOM 2091 O O . LYS A 1 279 ? 5.247 -1.133 -17.019 1.00 96.38 279 LYS A O 1
ATOM 2096 N N . ARG A 1 280 ? 6.921 -1.189 -15.500 1.00 97.56 280 ARG A N 1
ATOM 2097 C CA . ARG A 1 280 ? 7.128 -2.639 -15.506 1.00 97.56 280 ARG A CA 1
ATOM 2098 C C . ARG A 1 280 ? 7.586 -3.132 -14.139 1.00 97.56 280 ARG A C 1
ATOM 2100 O O . ARG A 1 280 ? 8.370 -2.451 -13.486 1.00 97.56 280 ARG A O 1
ATOM 2107 N N . VAL A 1 281 ? 7.104 -4.303 -13.729 1.00 98.44 281 VAL A N 1
ATOM 2108 C CA . VAL A 1 281 ? 7.551 -5.014 -12.521 1.00 98.44 281 VAL A CA 1
ATOM 2109 C C . VAL A 1 281 ? 7.758 -6.484 -12.870 1.00 98.44 281 VAL A C 1
ATOM 2111 O O . VAL A 1 281 ? 6.895 -7.075 -13.515 1.00 98.44 281 VAL A O 1
ATOM 2114 N N . VAL A 1 282 ? 8.877 -7.073 -12.451 1.00 97.81 282 VAL A N 1
ATOM 2115 C CA . VAL A 1 282 ? 9.205 -8.489 -12.662 1.00 97.81 282 VAL A CA 1
ATOM 2116 C C . VAL A 1 282 ? 9.542 -9.159 -11.339 1.00 97.81 282 VAL A C 1
ATOM 2118 O O . VAL A 1 282 ? 10.337 -8.629 -10.561 1.00 97.81 282 VAL A O 1
ATOM 2121 N N . TYR A 1 283 ? 8.949 -10.327 -11.099 1.00 97.62 283 TYR A N 1
ATOM 2122 C CA . TYR A 1 283 ? 9.265 -11.184 -9.960 1.00 97.62 283 TYR A CA 1
ATOM 2123 C C . TYR A 1 283 ? 8.836 -12.636 -10.203 1.00 97.62 283 TYR A C 1
ATOM 2125 O O . TYR A 1 283 ? 7.774 -12.859 -10.778 1.00 97.62 283 TYR A O 1
ATOM 2133 N N . ASP A 1 284 ? 9.640 -13.615 -9.772 1.00 94.81 284 ASP A N 1
ATOM 2134 C CA . ASP A 1 284 ? 9.330 -15.059 -9.810 1.00 94.81 284 ASP A CA 1
ATOM 2135 C C . ASP A 1 284 ? 8.809 -15.536 -11.183 1.00 94.81 284 ASP A C 1
ATOM 2137 O O . ASP A 1 284 ? 7.786 -16.210 -11.317 1.00 94.81 284 ASP A O 1
ATOM 2141 N N . GLY A 1 285 ? 9.493 -15.114 -12.254 1.00 95.31 285 GLY A N 1
ATOM 2142 C CA . GLY A 1 285 ? 9.128 -15.471 -13.632 1.00 95.31 285 GLY A CA 1
ATOM 2143 C C . GLY A 1 285 ? 7.795 -14.872 -14.097 1.00 95.31 285 GLY A C 1
ATOM 2144 O O . GLY A 1 285 ? 7.179 -15.370 -15.044 1.00 95.31 285 GLY A O 1
ATOM 2145 N N . ARG A 1 286 ? 7.316 -13.816 -13.434 1.00 97.38 286 ARG A N 1
ATOM 2146 C CA . ARG A 1 286 ? 6.120 -13.060 -13.808 1.00 97.38 286 ARG A CA 1
ATOM 2147 C C . ARG A 1 286 ? 6.478 -11.615 -14.114 1.00 97.38 286 ARG A C 1
ATOM 2149 O O . ARG A 1 286 ? 7.257 -11.001 -13.395 1.00 97.38 286 ARG A O 1
ATOM 2156 N N . GLU A 1 287 ? 5.856 -11.058 -15.144 1.00 97.69 287 GLU A N 1
ATOM 2157 C CA . GLU A 1 287 ? 5.997 -9.657 -15.537 1.00 97.69 287 GLU A CA 1
ATOM 2158 C C . GLU A 1 287 ? 4.641 -8.962 -15.561 1.00 97.69 287 GLU A C 1
ATOM 2160 O O . GLU A 1 287 ? 3.719 -9.414 -16.236 1.00 97.69 287 GLU A O 1
ATOM 2165 N N . TRP A 1 288 ? 4.546 -7.821 -14.892 1.00 97.88 288 TRP A N 1
ATOM 2166 C CA . TRP A 1 288 ? 3.452 -6.873 -15.036 1.00 97.88 288 TRP A CA 1
ATOM 2167 C C . TRP A 1 288 ? 3.911 -5.645 -15.820 1.00 97.88 288 TRP A C 1
ATOM 2169 O O . TRP A 1 288 ? 5.031 -5.165 -15.641 1.00 97.88 288 TRP A O 1
ATOM 2179 N N . THR A 1 289 ? 3.025 -5.086 -16.651 1.00 96.19 289 THR A N 1
ATOM 2180 C CA . THR A 1 289 ? 3.266 -3.807 -17.341 1.00 96.19 289 THR A CA 1
ATOM 2181 C C . THR A 1 289 ? 2.112 -2.837 -17.138 1.00 96.19 289 THR A C 1
ATOM 2183 O O . THR A 1 289 ? 0.947 -3.210 -17.264 1.00 96.19 289 THR A O 1
ATOM 2186 N N . ALA A 1 290 ? 2.425 -1.557 -16.938 1.00 93.44 290 ALA A N 1
ATOM 2187 C CA . ALA A 1 290 ? 1.441 -0.497 -16.722 1.00 93.44 290 ALA A CA 1
ATOM 2188 C C . ALA A 1 290 ? 0.419 -0.377 -17.864 1.00 93.44 290 ALA A C 1
ATOM 2190 O O . ALA A 1 290 ? -0.747 -0.071 -17.623 1.00 93.44 290 ALA A O 1
ATOM 2191 N N . LYS A 1 291 ? 0.844 -0.649 -19.107 1.00 88.94 291 LYS A N 1
ATOM 2192 C CA . LYS A 1 291 ? -0.005 -0.543 -20.302 1.00 88.94 291 LYS A CA 1
ATOM 2193 C C . LYS A 1 291 ? -1.068 -1.640 -20.380 1.00 88.94 291 LYS A C 1
ATOM 2195 O O . LYS A 1 291 ? -2.179 -1.357 -20.816 1.00 88.94 291 LYS A O 1
ATOM 2200 N N . ARG A 1 292 ? -0.717 -2.885 -20.041 1.00 88.56 292 ARG A N 1
ATOM 2201 C CA . ARG A 1 292 ? -1.650 -4.023 -20.137 1.00 88.56 292 ARG A CA 1
ATOM 2202 C C . ARG A 1 292 ? -2.392 -4.278 -18.832 1.00 88.56 292 ARG A C 1
ATOM 2204 O O . ARG A 1 292 ? -3.546 -4.677 -18.859 1.00 88.56 292 ARG A O 1
ATOM 2211 N N . GLY A 1 293 ? -1.715 -4.038 -17.716 1.00 89.88 293 GLY A N 1
ATOM 2212 C CA . GLY A 1 293 ? -2.220 -4.233 -16.372 1.00 89.88 293 GLY A CA 1
ATOM 2213 C C . GLY A 1 293 ? -2.224 -5.673 -15.872 1.00 89.88 293 GLY A C 1
ATOM 2214 O O . GLY A 1 293 ? -2.432 -5.852 -14.679 1.00 89.88 293 GLY A O 1
ATOM 2215 N N . ASP A 1 294 ? -1.948 -6.672 -16.713 1.00 89.50 294 ASP A N 1
ATOM 2216 C CA . ASP A 1 294 ? -1.921 -8.095 -16.363 1.00 89.50 294 ASP A CA 1
ATOM 2217 C C . ASP A 1 294 ? -0.504 -8.624 -16.082 1.00 89.50 294 ASP A C 1
ATOM 2219 O O . ASP A 1 294 ? 0.491 -8.072 -16.557 1.00 89.50 294 ASP A O 1
ATOM 2223 N N . TRP A 1 295 ? -0.428 -9.719 -15.316 1.00 96.31 295 TRP A N 1
ATOM 2224 C CA . TRP A 1 295 ? 0.804 -10.478 -15.095 1.00 96.31 295 TRP A CA 1
ATOM 2225 C C . TRP A 1 295 ? 0.968 -11.568 -16.156 1.00 96.31 295 TRP A C 1
ATOM 2227 O O . TRP A 1 295 ? 0.124 -12.454 -16.303 1.00 96.31 295 TRP A O 1
ATOM 2237 N N . LYS A 1 296 ? 2.095 -11.557 -16.859 1.00 96.12 296 LYS A N 1
ATOM 2238 C CA . LYS A 1 296 ? 2.480 -12.561 -17.853 1.00 96.12 296 LYS A CA 1
ATOM 2239 C C . LYS A 1 2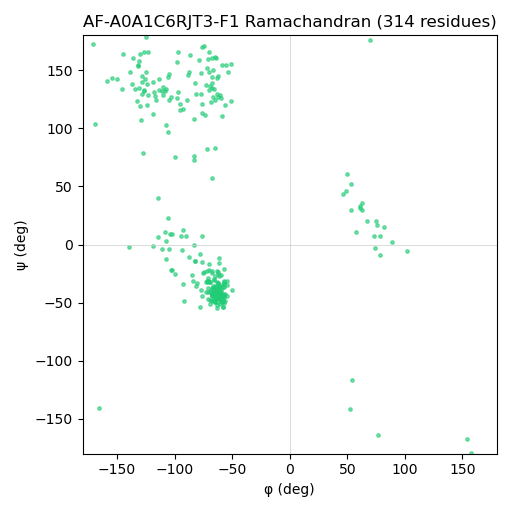96 ? 3.545 -13.482 -17.303 1.00 96.12 296 LYS A C 1
ATOM 2241 O O . LYS A 1 296 ? 4.391 -13.058 -16.528 1.00 96.12 296 LYS A O 1
ATOM 2246 N N . ARG A 1 297 ? 3.512 -14.744 -17.722 1.00 95.69 297 ARG A N 1
ATOM 2247 C CA . ARG A 1 297 ? 4.606 -15.680 -17.463 1.00 95.69 297 ARG A CA 1
ATOM 2248 C C . ARG A 1 297 ? 5.761 -15.378 -18.420 1.00 95.69 297 ARG A C 1
ATOM 2250 O O . ARG A 1 297 ? 5.535 -15.272 -19.625 1.00 95.69 297 ARG A O 1
ATOM 2257 N N . LEU A 1 298 ? 6.955 -15.236 -17.863 1.00 93.44 298 LEU A N 1
ATOM 2258 C CA . LEU A 1 298 ? 8.215 -15.143 -18.591 1.00 93.44 298 LEU A CA 1
ATOM 2259 C C . LEU A 1 298 ? 8.776 -16.550 -18.875 1.00 93.44 298 LEU A C 1
ATOM 2261 O O . LEU A 1 298 ? 8.327 -17.519 -18.252 1.00 93.44 298 LEU A O 1
ATOM 2265 N N . PRO A 1 299 ? 9.724 -16.687 -19.819 1.00 91.50 299 PRO A N 1
ATOM 2266 C CA . PRO A 1 299 ? 10.466 -17.929 -20.016 1.00 91.50 299 PRO A CA 1
ATOM 2267 C C . PRO A 1 299 ? 11.115 -18.417 -18.717 1.00 91.50 299 PRO A C 1
ATOM 2269 O O . PRO A 1 299 ? 11.538 -17.614 -17.888 1.00 91.50 299 PRO A O 1
ATOM 2272 N N . ASP A 1 300 ? 11.242 -19.736 -18.553 1.00 83.75 300 ASP A N 1
ATOM 2273 C CA . ASP A 1 300 ? 11.815 -20.314 -17.329 1.00 83.75 300 ASP A CA 1
ATOM 2274 C C . ASP A 1 300 ? 13.289 -19.899 -17.113 1.00 83.75 300 ASP A C 1
ATOM 2276 O O . ASP A 1 300 ? 13.746 -19.873 -15.974 1.00 83.75 300 ASP A O 1
ATOM 2280 N N . SER A 1 301 ? 14.011 -19.509 -18.176 1.00 81.94 301 SER A N 1
ATOM 2281 C CA . SER A 1 301 ? 15.369 -18.937 -18.099 1.00 81.94 301 SER A CA 1
ATOM 2282 C C . SER A 1 301 ? 15.439 -17.615 -17.336 1.00 81.94 301 SER A C 1
ATOM 2284 O O . SER A 1 301 ? 16.488 -17.275 -16.800 1.00 81.94 301 SER A O 1
ATOM 2286 N N . ASP A 1 302 ? 14.324 -16.887 -17.286 1.00 77.81 302 ASP A N 1
ATOM 2287 C CA . ASP A 1 302 ? 14.233 -15.543 -16.714 1.00 77.81 302 ASP A CA 1
ATOM 2288 C C . ASP A 1 302 ? 13.564 -15.585 -15.330 1.00 77.81 302 ASP A C 1
ATOM 2290 O O . ASP A 1 302 ? 13.210 -14.554 -14.748 1.00 77.81 302 ASP A O 1
ATOM 2294 N N . ARG A 1 303 ? 13.345 -16.793 -14.792 1.00 81.88 303 ARG A N 1
ATOM 2295 C CA . ARG A 1 303 ? 12.763 -16.988 -13.471 1.00 81.88 303 ARG A CA 1
ATOM 2296 C C . ARG A 1 303 ? 13.802 -16.690 -12.392 1.00 81.88 303 ARG A C 1
ATOM 2298 O O . ARG A 1 303 ? 14.824 -17.361 -12.298 1.00 81.88 303 ARG A O 1
ATOM 2305 N N . GLY A 1 304 ? 13.488 -15.727 -11.531 1.00 84.44 304 GLY A N 1
ATOM 2306 C CA . GLY A 1 304 ? 14.256 -15.424 -10.327 1.00 84.44 304 GLY A CA 1
ATOM 2307 C C . GLY A 1 304 ? 13.345 -14.961 -9.195 1.00 84.44 304 GLY A C 1
ATOM 2308 O O . GLY A 1 304 ? 12.465 -14.128 -9.408 1.00 84.44 304 GLY A O 1
ATOM 2309 N N . ASP A 1 305 ? 13.554 -15.512 -8.003 1.00 85.06 305 ASP A N 1
ATOM 2310 C CA . ASP A 1 305 ? 12.773 -15.247 -6.785 1.00 85.06 305 ASP A CA 1
ATOM 2311 C C . ASP A 1 305 ? 13.568 -14.480 -5.711 1.00 85.06 305 ASP A C 1
ATOM 2313 O O . ASP A 1 305 ? 13.018 -14.068 -4.688 1.00 85.06 305 ASP A O 1
ATOM 2317 N N . THR A 1 306 ? 14.849 -14.226 -5.975 1.00 89.19 306 THR A N 1
ATOM 2318 C CA . THR A 1 306 ? 15.778 -13.547 -5.067 1.00 89.19 306 THR A CA 1
ATOM 2319 C C . THR A 1 306 ? 15.661 -12.024 -5.127 1.00 89.19 306 THR A C 1
ATOM 2321 O O . THR A 1 306 ? 16.182 -11.323 -4.260 1.00 89.19 306 THR A O 1
ATOM 2324 N N . GLN A 1 307 ? 14.992 -11.482 -6.149 1.00 92.88 307 GLN A N 1
ATOM 2325 C CA . GLN A 1 307 ? 14.872 -10.042 -6.359 1.00 92.88 307 GLN A CA 1
ATOM 2326 C C . GLN A 1 307 ? 13.629 -9.663 -7.159 1.00 92.88 307 GLN A C 1
ATOM 2328 O O . GLN A 1 307 ? 13.268 -10.333 -8.124 1.00 92.88 307 GLN A O 1
ATOM 2333 N N . VAL A 1 308 ? 13.026 -8.536 -6.794 1.00 96.81 308 VAL A N 1
ATOM 2334 C CA . VAL A 1 308 ? 11.993 -7.850 -7.573 1.00 96.81 308 VAL A CA 1
ATOM 2335 C C . VAL A 1 308 ? 12.653 -6.745 -8.385 1.00 96.81 308 VAL A C 1
ATOM 2337 O O . VAL A 1 308 ? 13.401 -5.935 -7.837 1.00 96.81 308 VAL A O 1
ATOM 2340 N N . LEU A 1 309 ? 12.351 -6.676 -9.677 1.00 97.06 309 LEU A N 1
ATOM 2341 C CA . LEU A 1 309 ? 12.802 -5.597 -10.554 1.00 97.06 309 LEU A CA 1
ATOM 2342 C C . LEU A 1 309 ? 11.625 -4.684 -10.885 1.00 97.06 309 LEU A C 1
ATOM 2344 O O . LEU A 1 309 ? 10.554 -5.165 -11.247 1.00 97.06 309 LEU A O 1
ATOM 2348 N N . ALA A 1 310 ? 11.820 -3.373 -10.793 1.00 98.12 310 ALA A N 1
ATOM 2349 C CA . ALA A 1 310 ? 10.860 -2.374 -11.238 1.00 98.12 310 ALA A CA 1
ATOM 2350 C C . ALA A 1 310 ? 11.533 -1.366 -12.161 1.00 98.12 310 ALA A C 1
ATOM 2352 O O . ALA A 1 310 ? 12.552 -0.781 -11.818 1.00 98.12 310 ALA A O 1
ATOM 2353 N N . GLU A 1 311 ? 10.928 -1.137 -13.319 1.00 97.75 311 GLU A N 1
ATOM 2354 C CA . GLU A 1 311 ? 11.403 -0.166 -14.296 1.00 97.75 311 GLU A CA 1
ATOM 2355 C C . GLU A 1 311 ? 10.453 1.030 -14.317 1.00 97.75 311 GLU A C 1
ATOM 2357 O O . GLU A 1 311 ? 9.228 0.860 -14.407 1.00 97.75 311 GLU A O 1
ATOM 2362 N N . VAL A 1 312 ? 11.003 2.239 -14.259 1.00 97.69 312 VAL A N 1
ATOM 2363 C CA . VAL A 1 312 ? 10.245 3.485 -14.382 1.00 97.69 312 VAL A CA 1
ATOM 2364 C C . VAL A 1 312 ? 10.293 4.032 -15.809 1.00 97.69 312 VAL A C 1
ATOM 2366 O O . VAL A 1 312 ? 11.061 3.600 -16.671 1.00 97.69 312 VAL A O 1
ATOM 2369 N N . HIS A 1 313 ? 9.414 4.978 -16.111 1.00 95.81 313 HIS A N 1
ATOM 2370 C CA . HIS A 1 313 ? 9.520 5.758 -17.335 1.00 95.81 313 HIS A CA 1
ATOM 2371 C C . HIS A 1 313 ? 10.786 6.624 -17.307 1.00 95.81 313 HIS A C 1
ATOM 2373 O O . HIS A 1 313 ? 11.030 7.311 -16.319 1.00 95.81 313 HIS A O 1
ATOM 2379 N N . ALA A 1 314 ? 11.544 6.628 -18.406 1.00 93.31 314 ALA A N 1
ATOM 2380 C CA . ALA A 1 314 ? 12.676 7.531 -18.592 1.00 93.31 314 ALA A CA 1
ATOM 2381 C C . ALA A 1 314 ? 12.225 9.002 -18.630 1.00 93.31 314 ALA A C 1
ATOM 2383 O O . ALA A 1 314 ? 11.041 9.297 -18.880 1.00 93.31 314 ALA A O 1
ATOM 2384 N N . ASP A 1 315 ? 13.186 9.895 -18.398 1.00 89.19 315 ASP A N 1
ATOM 2385 C CA . ASP A 1 315 ? 13.034 11.330 -18.635 1.00 89.19 315 ASP A CA 1
ATOM 2386 C C . ASP A 1 315 ? 12.696 11.607 -20.113 1.00 89.19 315 ASP A C 1
ATOM 2388 O O . ASP A 1 315 ? 12.944 10.769 -20.986 1.00 89.19 315 ASP A O 1
ATOM 2392 N N . VAL A 1 316 ? 12.032 12.740 -20.366 1.00 82.69 316 VAL A N 1
ATOM 2393 C CA . VAL A 1 316 ? 11.580 13.165 -21.706 1.00 82.69 316 VAL A CA 1
ATOM 2394 C C . VAL A 1 316 ? 12.627 14.052 -22.356 1.00 82.69 316 VAL A C 1
ATOM 2396 O O . VAL A 1 316 ? 13.142 14.939 -21.641 1.00 82.69 316 VAL A O 1
#

Nearest PDB structures (foldseek):
  8b2e-assembly1_A  TM=9.513E-01  e=7.597E-07  Kionochaeta sp.
  8b2h-assembly1_A  TM=9.468E-01  e=6.697E-06  Thermothielavioides terrestris
  6ghy-assembly2_A  TM=4.743E-01  e=7.649E-02  Escherichia coli K-12
  6ghz-assembly2_A  TM=4.649E-01  e=6.879E-02  Escherichia coli K-12
  4oyv-assembly1_A  TM=6.450E-01  e=7.111E-01  Pseudomonas aeruginosa PAO1

Radius of gyration: 23.6 Å; Cα contacts (8 Å, |Δi|>4): 603; chains: 1; bounding box: 97×50×47 Å

pLDDT: mean 89.91, std 12.92, range [41.75, 98.94]

Solvent-accessible surface area (backbone atoms only — not comparable to full-atom values): 16376 Å² total; per-residue (Å²): 120,71,69,62,55,55,53,51,52,53,52,52,52,51,51,52,51,51,50,51,49,53,52,46,51,50,60,44,55,75,65,56,74,68,79,72,89,58,57,41,24,39,37,48,47,97,88,39,75,46,79,36,42,53,65,33,37,30,47,51,37,45,46,39,31,38,28,54,58,68,72,44,58,70,68,54,32,20,29,50,45,12,38,17,38,62,54,41,64,33,32,75,37,92,58,57,75,87,68,11,23,9,30,62,42,44,30,41,96,78,71,69,39,55,74,72,47,31,53,35,59,68,51,38,46,54,49,49,53,60,46,46,76,70,44,87,68,41,91,79,42,55,52,16,58,37,36,30,72,61,69,63,61,99,55,59,68,64,31,45,86,31,39,64,59,18,43,39,49,39,40,27,46,62,15,74,33,76,81,13,59,28,37,31,52,71,80,82,54,71,28,34,21,60,66,13,51,53,51,49,53,50,45,40,35,71,27,53,63,34,43,83,49,63,87,88,60,83,80,65,81,83,46,38,34,31,28,61,70,46,93,78,37,66,33,34,37,40,36,40,41,56,37,70,40,70,45,98,89,67,47,83,40,68,24,77,64,17,45,24,51,32,36,22,50,48,33,40,48,56,28,41,12,59,70,31,11,39,43,35,41,36,42,62,23,31,36,35,33,24,79,75,18,52,72,40,80,52,60,80,90,66,48,41,54,52,42,26,40,36,31,38,36,64,73,130

Organism: NCBI:txid145857

Foldseek 3Di:
DVVVVVVVVVVVVVVVVVVVVVVVCVVVVVVPPPPCPDAWKWFDDPLGIDIDHLQLLLLLLLLLLQCVLVVHPLLVSLLLNLQLCLQPNSFQALADPPQQTGSNRDHVVVVLDPSVQCSPSLSVSVSQVVQLVPDPPLVVDQSLCSNCSRNVDPCSCSSNVCSSVSSSSSCQLLQVGAQRIFIADDDDAQAAFQVLQVVLQVSCCSRNVAAEDDPPDDDDAPGKHKYCPDVNDRFKIKIFQRAWDADPVGDIDHDPSSLSVQSNSQNSCNSCCRHRQFQWKDAQQWIGGNNVRGIDGHPPVPGDHGMMMTGGHHDD

Sequence (316 aa):
MRTRAVVAGGVVLVLVAVVGIVLGLRQVGDRLRLPLTGRACTVQTDDGQVSLNAEQMAHAATIAAIGSRRGMPERAVVVALATAYQESGLRNLAGGDRDSIGLFQQRPSQGWGTPEQIRDTRYATRKFYAALKKVRGWEEMRVTDAAQKVQRSAFPEAYEKWADESQVLTQALLGHATTAVTCTLGGDPAMRGAAALDALGRGLTLDWGVAAFASGDDQPAGRGYFSTDVDGDPTLLKVGVNDFERSPEGSLMTSAEGVRAGWRYAHWLVSHAKPHGVKRVVYDGREWTAKRGDWKRLPDSDRGDTQVLAEVHADV